Protein AF-A0A2U1IUS8-F1 (afdb_monomer)

Mean predicted aligned error: 9.77 Å

Organism: Smittium angustum (NCBI:txid133377)

Structure (mmCIF, N/CA/C/O backbone):
data_AF-A0A2U1IUS8-F1
#
_entry.id   AF-A0A2U1IUS8-F1
#
loop_
_atom_site.group_PDB
_atom_site.id
_atom_site.type_symbol
_atom_site.label_atom_id
_atom_site.label_alt_id
_atom_site.label_comp_id
_atom_site.label_asym_id
_atom_site.label_entity_id
_atom_site.label_seq_id
_atom_site.pdbx_PDB_ins_code
_atom_site.Cartn_x
_atom_site.Cartn_y
_atom_site.Cartn_z
_atom_site.occupancy
_atom_site.B_iso_or_equiv
_atom_site.auth_seq_id
_atom_site.auth_comp_id
_atom_site.auth_asym_id
_atom_site.auth_atom_id
_atom_site.pdbx_PDB_model_num
ATOM 1 N N . MET A 1 1 ? -1.871 13.168 19.376 1.00 82.94 1 MET A N 1
ATOM 2 C CA . MET A 1 1 ? -2.145 11.927 18.616 1.00 82.94 1 MET A CA 1
ATOM 3 C C . MET A 1 1 ? -1.939 12.097 17.115 1.00 82.94 1 MET A C 1
ATOM 5 O O . MET A 1 1 ? -1.186 11.315 16.556 1.00 82.94 1 MET A O 1
ATOM 9 N N . SER A 1 2 ? -2.481 13.135 16.467 1.00 86.00 2 SER A N 1
ATOM 10 C CA . SER A 1 2 ? -2.301 13.346 15.016 1.00 86.00 2 SER A CA 1
ATOM 11 C C . SER A 1 2 ? -0.837 13.464 14.570 1.00 86.00 2 SER A C 1
ATOM 13 O O . SER A 1 2 ? -0.466 12.872 13.569 1.00 86.00 2 SER A O 1
ATOM 15 N N . ILE A 1 3 ? 0.023 14.140 15.342 1.00 92.19 3 ILE A N 1
ATOM 16 C CA . ILE A 1 3 ? 1.466 14.230 15.036 1.00 92.19 3 ILE A CA 1
ATOM 17 C C . ILE A 1 3 ? 2.121 12.841 15.036 1.00 92.19 3 ILE A C 1
ATOM 19 O O . ILE A 1 3 ? 2.870 12.515 14.125 1.00 92.19 3 ILE A O 1
ATOM 23 N N . ILE A 1 4 ? 1.794 11.997 16.020 1.00 92.00 4 ILE A N 1
ATOM 24 C CA . ILE A 1 4 ? 2.300 10.617 16.096 1.00 92.00 4 ILE A CA 1
ATOM 25 C C . ILE A 1 4 ? 1.814 9.809 14.885 1.00 92.00 4 ILE A C 1
ATOM 27 O O . ILE A 1 4 ? 2.589 9.046 14.320 1.00 92.00 4 ILE A O 1
ATOM 31 N N . ALA A 1 5 ? 0.564 10.011 14.453 1.00 91.06 5 ALA A N 1
ATOM 32 C CA . ALA A 1 5 ? 0.014 9.338 13.276 1.00 91.06 5 ALA A CA 1
ATOM 33 C C . ALA A 1 5 ? 0.753 9.750 11.998 1.00 91.06 5 ALA A C 1
ATOM 35 O O . ALA A 1 5 ? 1.079 8.894 11.185 1.00 91.06 5 ALA A O 1
ATOM 36 N N . VAL A 1 6 ? 1.076 11.039 11.853 1.00 93.56 6 VAL A N 1
ATOM 37 C CA . VAL A 1 6 ? 1.863 11.558 10.725 1.00 93.56 6 VAL A CA 1
ATOM 38 C C . VAL A 1 6 ? 3.286 10.996 10.741 1.00 93.56 6 VAL A C 1
ATOM 40 O O . VAL A 1 6 ? 3.761 10.519 9.717 1.00 93.56 6 VAL A O 1
ATOM 43 N N . VAL A 1 7 ? 3.957 10.982 11.897 1.00 94.75 7 VAL A N 1
ATOM 44 C CA . VAL A 1 7 ? 5.305 10.397 12.020 1.00 94.75 7 VAL A CA 1
ATOM 45 C C . VAL A 1 7 ? 5.289 8.909 11.667 1.00 94.75 7 VAL A C 1
ATOM 47 O O . VAL A 1 7 ? 6.134 8.449 10.900 1.00 94.75 7 VAL A O 1
ATOM 50 N N . LEU A 1 8 ? 4.306 8.160 12.173 1.00 93.94 8 LEU A N 1
ATOM 51 C CA . LEU A 1 8 ? 4.134 6.751 11.832 1.00 93.94 8 LEU A CA 1
ATOM 52 C C . LEU A 1 8 ? 3.864 6.563 10.332 1.00 93.94 8 LEU A C 1
ATOM 54 O O . LEU A 1 8 ? 4.461 5.682 9.718 1.00 93.94 8 LEU A O 1
ATOM 58 N N . ALA A 1 9 ? 3.014 7.400 9.732 1.00 94.12 9 ALA A N 1
ATOM 59 C CA . ALA A 1 9 ? 2.725 7.373 8.302 1.00 94.12 9 ALA A CA 1
ATOM 60 C C . ALA A 1 9 ? 3.994 7.559 7.459 1.00 94.12 9 ALA A C 1
ATOM 62 O O . ALA A 1 9 ? 4.196 6.809 6.509 1.00 94.12 9 ALA A O 1
ATOM 63 N N . CYS A 1 10 ? 4.888 8.478 7.841 1.00 94.12 10 CYS A N 1
ATOM 64 C CA . CYS A 1 10 ? 6.172 8.672 7.162 1.00 94.12 10 CYS A CA 1
ATOM 65 C C . CYS A 1 10 ? 7.057 7.417 7.209 1.00 94.12 10 CYS A C 1
ATOM 67 O O . CYS A 1 10 ? 7.679 7.061 6.211 1.00 94.12 10 CYS A O 1
ATOM 69 N N . VAL A 1 11 ? 7.106 6.721 8.350 1.00 94.56 11 VAL A N 1
ATOM 70 C CA . VAL A 1 11 ? 7.870 5.467 8.478 1.00 94.56 11 VAL A CA 1
ATOM 71 C C . VAL A 1 11 ? 7.247 4.367 7.618 1.00 94.56 11 VAL A C 1
ATOM 73 O O . VAL A 1 11 ? 7.947 3.671 6.881 1.00 94.56 11 VAL A O 1
ATOM 76 N N . LEU A 1 12 ? 5.923 4.221 7.679 1.00 93.88 12 LEU A N 1
ATOM 77 C CA . LEU A 1 12 ? 5.199 3.197 6.932 1.00 93.88 12 LEU A CA 1
ATOM 78 C C . LEU A 1 12 ? 5.187 3.455 5.416 1.00 93.88 12 LEU A C 1
ATOM 80 O O . LEU A 1 12 ? 5.132 2.501 4.639 1.00 93.88 12 LEU A O 1
ATOM 84 N N . ALA A 1 13 ? 5.307 4.710 4.977 1.00 94.25 13 ALA A N 1
ATOM 85 C CA . ALA A 1 13 ? 5.401 5.073 3.566 1.00 94.25 13 ALA A CA 1
ATOM 86 C C . ALA A 1 13 ? 6.576 4.383 2.854 1.00 94.25 13 ALA A C 1
ATOM 88 O O . ALA A 1 13 ? 6.443 3.991 1.698 1.00 94.25 13 ALA A O 1
ATOM 89 N N . VAL A 1 14 ? 7.691 4.131 3.551 1.00 93.06 14 VAL A N 1
ATOM 90 C CA . VAL A 1 14 ? 8.843 3.399 2.993 1.00 93.06 14 VAL A CA 1
ATOM 91 C C . VAL A 1 14 ? 8.454 1.981 2.559 1.00 93.06 14 VAL A C 1
ATOM 93 O O . VAL A 1 14 ? 8.917 1.495 1.525 1.00 93.06 14 VAL A O 1
ATOM 96 N N . LEU A 1 15 ? 7.576 1.316 3.320 1.00 90.25 15 LEU A N 1
ATOM 97 C CA . LEU A 1 15 ? 7.070 -0.014 2.972 1.00 90.25 15 LEU A CA 1
ATOM 98 C C . LEU A 1 15 ? 6.211 0.040 1.705 1.00 90.25 15 LEU A C 1
ATOM 100 O O . LEU A 1 15 ? 6.356 -0.828 0.846 1.00 90.25 15 LEU A O 1
ATOM 104 N N . SER A 1 16 ? 5.371 1.073 1.574 1.00 90.75 16 SER A N 1
ATOM 105 C CA . SER A 1 16 ? 4.546 1.311 0.381 1.00 90.75 16 SER A CA 1
ATOM 106 C C . SER A 1 16 ? 5.413 1.496 -0.858 1.00 90.75 16 SER A C 1
ATOM 108 O O . SER A 1 16 ? 5.283 0.739 -1.814 1.00 90.75 16 SER A O 1
ATOM 110 N N . VAL A 1 17 ? 6.356 2.437 -0.805 1.00 92.81 17 VAL A N 1
ATOM 111 C CA . VAL A 1 17 ? 7.235 2.803 -1.921 1.00 92.81 17 VAL A CA 1
ATOM 112 C C . VAL A 1 17 ? 8.034 1.584 -2.391 1.00 92.81 17 VAL A C 1
ATOM 114 O O . VAL A 1 17 ? 8.147 1.324 -3.589 1.00 92.81 17 VAL A O 1
ATOM 117 N N . ARG A 1 18 ? 8.520 0.762 -1.453 1.00 90.50 18 ARG A N 1
ATOM 118 C CA . ARG A 1 18 ? 9.221 -0.488 -1.768 1.00 90.50 18 ARG A CA 1
ATOM 119 C C . ARG A 1 18 ? 8.307 -1.541 -2.393 1.00 90.50 18 ARG A C 1
ATOM 121 O O . ARG A 1 18 ? 8.730 -2.218 -3.330 1.00 90.50 18 ARG A O 1
ATOM 128 N N . ALA A 1 19 ? 7.102 -1.725 -1.860 1.00 88.44 19 ALA A N 1
ATOM 129 C CA . ALA A 1 19 ? 6.142 -2.687 -2.391 1.00 88.44 19 ALA A CA 1
ATOM 130 C C . ALA A 1 19 ? 5.665 -2.279 -3.791 1.00 88.44 19 ALA A C 1
ATOM 132 O O . ALA A 1 19 ? 5.664 -3.117 -4.692 1.00 88.44 19 ALA A O 1
ATOM 133 N N . LEU A 1 20 ? 5.378 -0.992 -3.995 1.00 90.00 20 LEU A N 1
ATOM 134 C CA . LEU A 1 20 ? 5.039 -0.415 -5.290 1.00 90.00 20 LEU A CA 1
ATOM 135 C C . LEU A 1 20 ? 6.181 -0.617 -6.285 1.00 90.00 20 LEU A C 1
ATOM 137 O O . LEU A 1 20 ? 5.965 -1.190 -7.344 1.00 90.00 20 LEU A O 1
ATOM 141 N N . GLY A 1 21 ? 7.417 -0.274 -5.913 1.00 86.25 21 GLY A N 1
ATOM 142 C CA . GLY A 1 21 ? 8.579 -0.474 -6.782 1.00 86.25 21 GLY A CA 1
ATOM 143 C C . GLY A 1 21 ? 8.862 -1.942 -7.132 1.00 86.25 21 GLY A C 1
ATOM 144 O O . GLY A 1 21 ? 9.450 -2.218 -8.172 1.00 86.25 21 GLY A O 1
ATOM 145 N N . LYS A 1 22 ? 8.452 -2.896 -6.283 1.00 82.62 22 LYS A N 1
ATOM 146 C CA . LYS A 1 22 ? 8.639 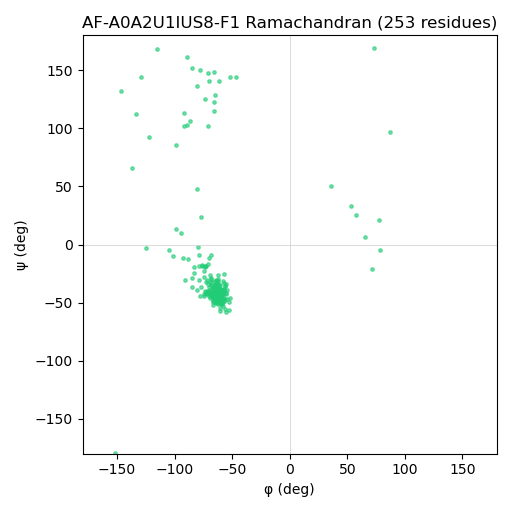-4.337 -6.528 1.00 82.62 22 LYS A CA 1
ATOM 147 C C . LYS A 1 22 ? 7.485 -5.019 -7.255 1.00 82.62 22 LYS A C 1
ATOM 149 O O . LYS A 1 22 ? 7.717 -6.042 -7.889 1.00 82.62 22 LYS A O 1
ATOM 154 N N . THR A 1 23 ? 6.257 -4.549 -7.067 1.00 82.06 23 THR A N 1
ATOM 155 C CA . THR A 1 23 ? 5.043 -5.277 -7.479 1.00 82.06 23 THR A CA 1
ATOM 156 C C . THR A 1 23 ? 4.132 -4.470 -8.390 1.00 82.06 23 THR A C 1
ATOM 158 O O . THR A 1 23 ? 3.107 -4.992 -8.821 1.00 82.06 23 THR A O 1
ATOM 161 N N . ASP A 1 24 ? 4.482 -3.209 -8.652 1.00 83.88 24 ASP A N 1
ATOM 162 C CA . ASP A 1 24 ? 3.631 -2.248 -9.352 1.00 83.88 24 ASP A CA 1
ATOM 163 C C . ASP A 1 24 ? 2.236 -2.133 -8.707 1.00 83.88 24 ASP A C 1
ATOM 165 O O . ASP A 1 24 ? 1.192 -2.003 -9.348 1.00 83.88 24 ASP A O 1
ATOM 169 N N . LEU A 1 25 ? 2.199 -2.290 -7.382 1.00 83.88 25 LEU A N 1
ATOM 170 C CA . LEU A 1 25 ? 1.004 -2.110 -6.581 1.00 83.88 25 LEU A CA 1
ATOM 171 C C . LEU A 1 25 ? 1.358 -1.561 -5.211 1.00 83.88 25 LEU A C 1
ATOM 173 O O . LEU A 1 25 ? 2.225 -2.085 -4.511 1.00 83.88 25 LEU A O 1
ATOM 177 N N . ASN A 1 26 ? 0.630 -0.527 -4.811 1.00 88.94 26 ASN A N 1
ATOM 178 C CA . ASN A 1 26 ? 0.780 0.088 -3.508 1.00 88.94 26 ASN A CA 1
ATOM 179 C C . ASN A 1 26 ? -0.180 -0.564 -2.484 1.00 88.94 26 ASN A C 1
ATOM 181 O O . ASN A 1 26 ? -1.396 -0.411 -2.615 1.00 88.94 26 ASN A O 1
ATOM 185 N N . PRO A 1 27 ? 0.307 -1.294 -1.457 1.00 87.25 27 PRO A N 1
ATOM 186 C CA . PRO A 1 27 ? -0.532 -1.996 -0.480 1.00 87.25 27 PRO A CA 1
ATOM 187 C C . PRO A 1 27 ? -1.071 -1.063 0.618 1.00 87.25 27 PRO A C 1
ATOM 189 O O . PRO A 1 27 ? -0.997 -1.371 1.813 1.00 87.25 27 PRO A O 1
ATOM 192 N N . VAL A 1 28 ? -1.624 0.084 0.226 1.00 90.25 28 VAL A N 1
ATOM 193 C CA . VAL A 1 28 ? -2.053 1.173 1.122 1.00 90.25 28 VAL A CA 1
ATOM 194 C C . VAL A 1 28 ? -3.026 0.687 2.200 1.00 90.25 28 VAL A C 1
ATOM 196 O O . VAL A 1 28 ? -2.880 1.015 3.378 1.00 90.25 28 VAL A O 1
ATOM 199 N N . SER A 1 29 ? -3.942 -0.211 1.826 1.00 87.56 29 SER A N 1
ATOM 200 C CA . SER A 1 29 ? -4.932 -0.784 2.739 1.00 87.56 29 SER A CA 1
ATOM 201 C C . SER A 1 29 ? -4.306 -1.681 3.810 1.00 87.56 29 SER A C 1
ATOM 203 O O . SER A 1 29 ? -4.821 -1.758 4.924 1.00 87.56 29 SER A O 1
ATOM 205 N N . GLY A 1 30 ? -3.208 -2.378 3.503 1.00 88.75 30 GLY A N 1
ATOM 206 C CA . GLY A 1 30 ? -2.467 -3.170 4.488 1.00 88.75 30 GLY A CA 1
ATOM 207 C C . GLY A 1 30 ? -1.689 -2.273 5.449 1.00 88.75 30 GLY A C 1
ATOM 208 O O . GLY A 1 30 ? -1.721 -2.478 6.661 1.00 88.75 30 GLY A O 1
ATOM 209 N N . ILE A 1 31 ? -1.063 -1.224 4.914 1.00 91.94 31 ILE A N 1
ATOM 210 C CA . ILE A 1 31 ? -0.313 -0.233 5.693 1.00 91.94 31 ILE A CA 1
ATOM 211 C C . ILE A 1 31 ? -1.218 0.511 6.684 1.00 91.94 31 ILE A C 1
ATOM 213 O O . ILE A 1 31 ? -0.862 0.649 7.857 1.00 91.94 31 ILE A O 1
ATOM 217 N N . GLY A 1 32 ? -2.416 0.913 6.253 1.00 93.81 32 GLY A N 1
ATOM 218 C CA . GLY A 1 32 ? -3.423 1.509 7.132 1.00 93.81 32 GLY A CA 1
ATOM 219 C C . GLY A 1 32 ? -3.766 0.610 8.325 1.00 93.81 32 GLY A C 1
ATOM 220 O O . GLY A 1 32 ? -3.815 1.084 9.459 1.00 93.81 32 GLY A O 1
ATOM 221 N N . LYS A 1 33 ? -3.895 -0.707 8.112 1.00 92.38 33 LYS A N 1
ATOM 222 C CA . LYS A 1 33 ? -4.206 -1.673 9.184 1.00 92.38 33 LYS A CA 1
ATOM 223 C C . LYS A 1 33 ? -3.061 -1.859 10.180 1.00 92.38 33 LYS A C 1
ATOM 225 O O . LYS A 1 33 ? -3.322 -2.054 11.364 1.00 92.38 33 LYS A O 1
ATOM 230 N N . ILE A 1 34 ? -1.802 -1.744 9.747 1.00 92.69 34 ILE A N 1
ATOM 231 C CA . ILE A 1 34 ? -0.652 -1.722 10.670 1.00 92.69 34 ILE A CA 1
ATOM 232 C C . ILE A 1 34 ? -0.762 -0.512 11.606 1.00 92.69 34 ILE A C 1
ATOM 234 O O . ILE A 1 34 ? -0.604 -0.653 12.820 1.00 92.69 34 ILE A O 1
ATOM 238 N N . SER A 1 35 ? -1.107 0.661 11.062 1.00 95.19 35 SER A N 1
ATOM 239 C CA . SER A 1 35 ? -1.382 1.854 11.872 1.00 95.19 35 SER A CA 1
ATOM 240 C C . SER A 1 35 ? -2.551 1.619 12.836 1.00 95.19 35 SER A C 1
ATOM 242 O O . SER A 1 35 ? -2.418 1.913 14.022 1.00 95.19 35 SER A O 1
ATOM 244 N N . GLN A 1 36 ? -3.645 0.989 12.391 1.00 95.06 36 GLN A N 1
ATOM 245 C CA . GLN A 1 36 ? -4.768 0.627 13.266 1.00 95.06 36 GLN A CA 1
ATOM 246 C C . GLN A 1 36 ? -4.345 -0.277 14.437 1.00 95.06 36 GLN A C 1
ATOM 248 O O . GLN A 1 36 ? -4.784 -0.042 15.559 1.00 95.06 36 GLN A O 1
ATOM 253 N N . ILE A 1 37 ? -3.471 -1.267 14.232 1.00 93.38 37 ILE A N 1
ATOM 254 C CA . ILE A 1 37 ? -2.968 -2.126 15.324 1.00 93.38 37 ILE A CA 1
ATOM 255 C C . ILE A 1 37 ? -2.192 -1.296 16.355 1.00 93.38 37 ILE A C 1
ATOM 257 O O . ILE A 1 37 ? -2.445 -1.397 17.554 1.00 93.38 37 ILE A O 1
ATOM 261 N N . ILE A 1 38 ? -1.284 -0.431 15.897 1.00 94.00 38 ILE A N 1
ATOM 262 C CA . ILE A 1 38 ? -0.472 0.420 16.780 1.00 94.00 38 ILE A CA 1
ATOM 263 C C . ILE A 1 38 ? -1.364 1.408 17.545 1.00 94.00 38 ILE A C 1
ATOM 265 O O . ILE A 1 38 ? -1.239 1.569 18.760 1.00 94.00 38 ILE A O 1
ATOM 269 N N . PHE A 1 39 ? -2.308 2.050 16.858 1.00 94.12 39 PHE A N 1
ATOM 270 C CA . PHE A 1 39 ? -3.203 3.031 17.464 1.00 94.12 39 PHE A CA 1
ATOM 271 C C . PHE A 1 39 ? -4.273 2.419 18.364 1.00 94.12 39 PHE A C 1
ATOM 273 O O . 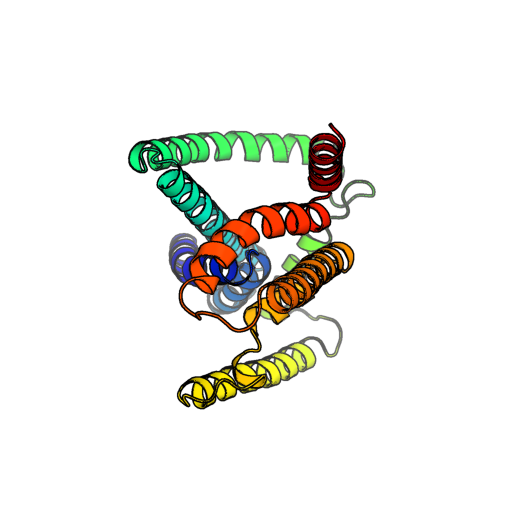PHE A 1 39 ? -4.795 3.122 19.223 1.00 94.12 39 PHE A O 1
ATOM 280 N N . ALA A 1 40 ? -4.575 1.128 18.237 1.00 92.88 40 ALA A N 1
ATOM 281 C CA . ALA A 1 40 ? -5.407 0.429 19.211 1.00 92.88 40 ALA A CA 1
ATOM 282 C C . ALA A 1 40 ? -4.741 0.360 20.589 1.00 92.88 40 ALA A C 1
ATOM 284 O O . ALA A 1 40 ? -5.413 0.493 21.607 1.00 92.88 40 ALA A O 1
ATOM 285 N N . TYR A 1 41 ? -3.413 0.215 20.618 1.00 91.25 41 TYR A N 1
ATOM 286 C CA . TYR A 1 41 ? -2.640 0.264 21.855 1.00 91.25 41 TYR A CA 1
ATOM 287 C C . TYR A 1 41 ? -2.509 1.696 22.396 1.00 91.25 41 TYR A C 1
ATOM 289 O O . TYR A 1 41 ? -2.664 1.925 23.592 1.00 91.25 41 TYR A O 1
ATOM 297 N N . LEU A 1 42 ? -2.260 2.677 21.520 1.00 92.06 42 LEU A N 1
ATOM 298 C CA . LEU A 1 42 ? -2.082 4.081 21.921 1.00 92.06 42 LEU A CA 1
ATOM 299 C C . LEU A 1 42 ? -3.394 4.787 22.304 1.00 92.06 42 LEU A C 1
ATOM 301 O O . LEU A 1 42 ? -3.379 5.751 23.069 1.00 92.06 42 LEU A O 1
ATOM 305 N N . MET A 1 43 ? -4.520 4.355 21.736 1.00 91.25 43 MET A N 1
ATOM 306 C CA . MET A 1 43 ? -5.846 4.948 21.921 1.00 91.25 43 MET A CA 1
ATOM 307 C C . MET A 1 43 ? -6.904 3.846 22.105 1.00 91.25 43 MET A C 1
ATOM 309 O O . MET A 1 43 ? -7.791 3.688 21.258 1.00 91.25 43 MET A O 1
ATOM 313 N N . PRO A 1 44 ? -6.833 3.077 23.205 1.00 88.94 44 PRO A N 1
ATOM 314 C CA . PRO A 1 44 ? -7.707 1.933 23.408 1.00 88.94 44 PRO A CA 1
ATOM 315 C C . PRO A 1 44 ? -9.176 2.357 23.454 1.00 88.94 44 PRO A C 1
ATOM 317 O O . PRO A 1 44 ? -9.532 3.381 24.039 1.00 88.94 44 PRO A O 1
ATOM 320 N N . LYS A 1 45 ? -10.036 1.538 22.842 1.00 89.56 45 LYS A N 1
ATOM 321 C CA . LYS A 1 45 ? -11.492 1.731 22.716 1.00 89.56 45 LYS A CA 1
ATOM 322 C C . LYS A 1 45 ? -11.912 2.941 21.867 1.00 89.56 45 LYS A C 1
ATOM 324 O O . LYS A 1 45 ? -13.106 3.219 21.768 1.00 89.56 45 LYS A O 1
ATOM 329 N N . ASN A 1 46 ? -10.981 3.641 21.215 1.00 93.12 46 ASN A N 1
ATOM 330 C CA . ASN A 1 46 ? -11.296 4.784 20.360 1.00 93.12 46 ASN A CA 1
ATOM 331 C C . ASN A 1 46 ? -11.323 4.389 18.875 1.00 93.12 46 ASN A C 1
ATOM 333 O O . ASN A 1 46 ? -10.343 4.554 18.150 1.00 93.12 46 ASN A O 1
ATOM 337 N N . ILE A 1 47 ? -12.476 3.900 18.412 1.00 93.50 47 ILE A N 1
ATOM 338 C CA . ILE A 1 47 ? -12.673 3.428 17.029 1.00 93.50 47 ILE A CA 1
ATOM 339 C C . ILE A 1 47 ? -12.445 4.549 16.009 1.00 93.50 47 ILE A C 1
ATOM 341 O O . ILE A 1 47 ? -11.780 4.336 15.001 1.00 93.50 47 ILE A O 1
ATOM 345 N N . ILE A 1 48 ? -12.966 5.752 16.270 1.00 94.00 48 ILE A N 1
ATOM 346 C CA . ILE A 1 48 ? -12.836 6.885 15.341 1.00 94.00 48 ILE A CA 1
ATOM 347 C C . ILE A 1 48 ? -11.372 7.318 15.247 1.00 94.00 48 ILE A C 1
ATOM 349 O O . ILE A 1 48 ? -10.848 7.476 14.149 1.00 94.00 48 ILE A O 1
ATOM 353 N N . GLY A 1 49 ? -10.688 7.459 16.385 1.00 93.69 49 GLY A N 1
ATOM 354 C CA . GLY A 1 49 ? -9.262 7.784 16.419 1.00 93.69 49 GLY A CA 1
ATOM 355 C C . GLY A 1 49 ? -8.410 6.735 15.702 1.00 93.69 49 GLY A C 1
ATOM 356 O O . GLY A 1 49 ? -7.495 7.090 14.965 1.00 93.69 49 GLY A O 1
ATOM 357 N N . ASN A 1 50 ? -8.761 5.457 15.855 1.00 95.00 50 ASN A N 1
ATOM 358 C CA . ASN A 1 50 ? -8.125 4.342 15.162 1.00 95.00 50 ASN A CA 1
ATOM 359 C C . ASN A 1 50 ? -8.312 4.418 13.634 1.00 95.00 50 ASN A C 1
ATOM 361 O O . ASN A 1 50 ? -7.335 4.317 12.893 1.00 95.00 50 ASN A O 1
ATOM 365 N N . LEU A 1 51 ? -9.541 4.670 13.167 1.00 95.31 51 LEU A N 1
ATOM 366 C CA . LEU A 1 51 ? -9.856 4.855 11.746 1.00 95.31 51 LEU A CA 1
ATOM 367 C C . LEU A 1 51 ? -9.112 6.051 11.145 1.00 95.31 51 LEU A C 1
ATOM 369 O O . LEU A 1 51 ? -8.506 5.921 10.086 1.00 95.31 51 LEU A O 1
ATOM 373 N N . VAL A 1 52 ? -9.107 7.195 11.835 1.00 95.19 52 VAL A N 1
ATOM 374 C CA . VAL A 1 52 ? -8.398 8.401 11.381 1.00 95.19 52 VAL A CA 1
ATOM 375 C C . VAL A 1 52 ? -6.891 8.153 11.298 1.00 95.19 52 VAL A C 1
ATOM 377 O O . VAL A 1 52 ? -6.262 8.536 10.316 1.00 95.19 52 VAL A O 1
ATOM 380 N N . ALA A 1 53 ? -6.297 7.481 12.286 1.00 94.62 53 ALA A N 1
ATOM 381 C CA . ALA A 1 53 ? -4.874 7.152 12.259 1.00 94.62 53 ALA A CA 1
ATOM 382 C C . ALA A 1 53 ? -4.512 6.176 11.128 1.00 94.62 53 ALA A C 1
ATOM 384 O O . ALA A 1 53 ? -3.466 6.325 10.490 1.00 94.62 53 ALA A O 1
ATOM 385 N N . GLY A 1 54 ? -5.382 5.200 10.854 1.00 95.06 54 GLY A N 1
ATOM 386 C CA . GLY A 1 54 ? -5.258 4.328 9.691 1.00 95.06 54 GLY A CA 1
ATOM 387 C C . GLY A 1 54 ? -5.322 5.112 8.377 1.00 95.06 54 GLY A C 1
ATOM 388 O O . GLY A 1 54 ? -4.451 4.938 7.530 1.00 95.06 54 GLY A O 1
ATOM 389 N N . ALA A 1 55 ? -6.292 6.023 8.240 1.00 94.44 55 ALA A N 1
ATOM 390 C CA . ALA A 1 55 ? -6.485 6.831 7.035 1.00 94.44 55 ALA A CA 1
ATOM 391 C C . ALA A 1 55 ? -5.302 7.777 6.768 1.00 94.44 55 ALA A C 1
ATOM 393 O O . ALA A 1 55 ? -4.891 7.942 5.625 1.00 94.44 55 ALA A O 1
ATOM 394 N N . ILE A 1 56 ? -4.701 8.359 7.815 1.00 94.94 56 ILE A N 1
ATOM 395 C CA . ILE A 1 56 ? -3.482 9.177 7.682 1.00 94.94 56 ILE A CA 1
ATOM 396 C C . ILE A 1 56 ? -2.317 8.329 7.151 1.00 94.94 56 ILE A C 1
ATOM 398 O O . ILE A 1 56 ? -1.593 8.769 6.259 1.00 94.94 56 ILE A O 1
ATOM 402 N N . ALA A 1 57 ? -2.138 7.113 7.677 1.00 95.81 57 ALA A N 1
ATOM 403 C CA . ALA A 1 57 ? -1.088 6.206 7.219 1.00 95.81 57 ALA A CA 1
ATOM 404 C C . ALA A 1 57 ? -1.307 5.738 5.774 1.00 95.81 57 ALA A C 1
ATOM 406 O O . ALA A 1 57 ? -0.359 5.715 4.993 1.00 95.81 57 ALA A O 1
ATOM 407 N N . GLU A 1 58 ? -2.545 5.410 5.410 1.00 94.12 58 GLU A N 1
ATOM 408 C CA . GLU A 1 58 ? -2.924 5.045 4.045 1.00 94.12 58 GLU A CA 1
ATOM 409 C C . GLU A 1 58 ? -2.690 6.196 3.063 1.00 94.12 58 GLU A C 1
ATOM 411 O O . GLU A 1 58 ? -2.020 5.997 2.054 1.00 94.12 58 GLU A O 1
ATOM 416 N N . ALA A 1 59 ? -3.174 7.401 3.375 1.00 92.88 59 ALA A N 1
ATOM 417 C CA . ALA A 1 59 ? -2.992 8.576 2.527 1.00 92.88 59 ALA A CA 1
ATOM 418 C C . ALA A 1 59 ? -1.505 8.914 2.342 1.00 92.88 59 ALA A C 1
ATOM 420 O O . ALA A 1 59 ? -1.061 9.168 1.224 1.00 92.88 59 ALA A O 1
ATOM 421 N N . GLY A 1 60 ? -0.710 8.850 3.417 1.00 93.69 60 GLY A N 1
ATOM 422 C CA . GLY A 1 60 ? 0.738 9.057 3.343 1.00 93.69 60 GLY A CA 1
ATOM 423 C C . GLY A 1 60 ? 1.441 8.001 2.486 1.00 93.69 60 GLY A C 1
ATOM 424 O O . GLY A 1 60 ? 2.317 8.331 1.684 1.00 93.69 60 GLY A O 1
ATOM 425 N N . ALA A 1 61 ? 1.032 6.737 2.613 1.00 94.50 61 ALA A N 1
ATOM 426 C CA . ALA A 1 61 ? 1.544 5.631 1.816 1.00 94.50 61 ALA A CA 1
ATOM 427 C C . ALA A 1 61 ? 1.159 5.739 0.334 1.00 94.50 61 ALA A C 1
ATOM 429 O O . ALA A 1 61 ? 2.013 5.489 -0.517 1.00 94.50 61 ALA A O 1
ATOM 430 N N . MET A 1 62 ? -0.085 6.111 0.021 1.00 93.25 62 MET A N 1
ATOM 431 C CA . MET A 1 62 ? -0.562 6.343 -1.346 1.00 93.25 62 MET A CA 1
ATOM 432 C C . MET A 1 62 ? 0.245 7.461 -1.999 1.00 93.25 62 MET A C 1
ATOM 434 O O . MET A 1 62 ? 0.956 7.216 -2.970 1.00 93.25 62 MET A O 1
ATOM 438 N N . GLN A 1 63 ? 0.254 8.636 -1.363 1.00 93.00 63 GLN A N 1
ATOM 439 C CA . GLN A 1 63 ? 0.921 9.817 -1.894 1.00 93.00 63 GLN A CA 1
ATOM 440 C C . GLN A 1 63 ? 2.418 9.578 -2.100 1.00 93.00 63 GLN A C 1
ATOM 442 O O . GLN A 1 63 ? 2.969 9.970 -3.118 1.00 93.00 63 GLN A O 1
ATOM 447 N N . SER A 1 64 ? 3.097 8.908 -1.166 1.00 93.56 64 SER A N 1
ATOM 448 C CA . SER A 1 64 ? 4.533 8.631 -1.313 1.00 93.56 64 SER A CA 1
ATOM 449 C C . SER A 1 64 ? 4.835 7.700 -2.490 1.00 93.56 64 SER A C 1
ATOM 451 O O . SER A 1 64 ? 5.870 7.854 -3.139 1.00 93.56 64 SER A O 1
ATOM 453 N N . GLY A 1 65 ? 3.943 6.745 -2.768 1.00 93.00 65 GLY A N 1
ATOM 454 C CA . GLY A 1 65 ? 4.053 5.861 -3.925 1.00 93.00 65 GLY A CA 1
ATOM 455 C C . GLY A 1 65 ? 3.884 6.620 -5.240 1.00 93.00 65 GLY A C 1
ATOM 456 O O . GLY A 1 65 ? 4.754 6.527 -6.106 1.00 93.00 65 GLY A O 1
ATOM 457 N N . ASP A 1 66 ? 2.828 7.426 -5.339 1.00 91.62 66 ASP A N 1
ATOM 458 C CA . ASP A 1 66 ? 2.526 8.227 -6.530 1.00 91.62 66 ASP A CA 1
ATOM 459 C C . ASP A 1 66 ? 3.642 9.245 -6.798 1.00 91.62 66 ASP A C 1
ATOM 461 O O . ASP A 1 66 ? 4.174 9.320 -7.902 1.00 91.62 66 ASP A O 1
ATOM 465 N N . LEU A 1 67 ? 4.112 9.943 -5.755 1.00 92.31 67 LEU A N 1
ATOM 466 C CA . LEU A 1 67 ? 5.241 10.871 -5.850 1.00 92.31 67 LEU A CA 1
ATOM 467 C C . LEU A 1 67 ? 6.518 10.179 -6.343 1.00 92.31 67 LEU A C 1
ATOM 469 O O . LEU A 1 67 ? 7.246 10.751 -7.152 1.00 92.31 67 LEU A O 1
ATOM 473 N N . MET A 1 68 ? 6.811 8.957 -5.879 1.00 93.25 68 MET A N 1
ATOM 474 C CA . MET A 1 68 ? 7.959 8.198 -6.383 1.00 93.25 68 MET A CA 1
ATOM 475 C C . MET A 1 68 ? 7.816 7.926 -7.886 1.00 93.25 68 MET A C 1
ATOM 477 O O . MET A 1 68 ? 8.791 8.098 -8.620 1.00 93.25 68 MET A O 1
ATOM 481 N N . GLN A 1 69 ? 6.637 7.493 -8.342 1.00 91.38 69 GLN A N 1
ATOM 482 C CA . GLN A 1 69 ? 6.394 7.192 -9.754 1.00 91.38 69 GLN A CA 1
ATOM 483 C C . GLN A 1 69 ? 6.459 8.451 -10.625 1.00 91.38 69 GLN A C 1
ATOM 485 O O . GLN A 1 69 ? 7.143 8.441 -11.652 1.00 91.38 69 GLN A O 1
ATOM 490 N N . ASP A 1 70 ? 5.839 9.544 -10.184 1.00 92.50 70 ASP A N 1
ATOM 491 C CA . ASP A 1 70 ? 5.868 10.841 -10.860 1.00 92.50 70 ASP A CA 1
ATOM 492 C C . ASP A 1 70 ? 7.297 11.360 -11.008 1.00 92.50 70 ASP A C 1
ATOM 494 O O . ASP A 1 70 ? 7.730 11.695 -12.110 1.00 92.50 70 ASP A O 1
ATOM 498 N N . LEU A 1 71 ? 8.057 11.388 -9.907 1.00 91.88 71 LEU A N 1
ATOM 499 C CA . LEU A 1 71 ? 9.437 11.872 -9.904 1.00 91.88 71 LEU A CA 1
ATOM 500 C C . LEU A 1 71 ? 10.334 10.977 -10.755 1.00 91.88 71 LEU A C 1
ATOM 502 O O . LEU A 1 71 ? 11.191 11.481 -11.481 1.00 91.88 71 LEU A O 1
ATOM 506 N N . LYS A 1 72 ? 10.134 9.654 -10.712 1.00 91.06 72 LYS A N 1
ATOM 507 C CA . LYS A 1 72 ? 10.893 8.725 -11.550 1.00 91.06 72 LYS A CA 1
ATOM 508 C C . LYS A 1 72 ? 10.600 8.952 -13.029 1.00 91.06 72 LYS A C 1
ATOM 510 O O . LYS A 1 72 ? 11.532 9.007 -13.828 1.00 91.06 72 LYS A O 1
ATOM 515 N N . THR A 1 73 ? 9.331 9.109 -13.384 1.00 90.44 73 THR A N 1
ATOM 516 C CA . THR A 1 73 ? 8.897 9.393 -14.756 1.00 90.44 73 THR A CA 1
ATOM 517 C C . THR A 1 73 ? 9.444 10.737 -15.217 1.00 90.44 73 THR A C 1
ATOM 519 O O . THR A 1 73 ? 10.036 10.825 -16.286 1.00 90.44 73 THR A O 1
ATOM 522 N N . GLY A 1 74 ? 9.350 11.757 -14.363 1.00 92.94 74 GLY A N 1
ATOM 523 C CA . GLY A 1 74 ? 9.937 13.075 -14.563 1.00 92.94 74 GLY A CA 1
ATOM 524 C C . GLY A 1 74 ? 11.421 13.030 -14.875 1.00 92.94 74 GLY A C 1
ATOM 525 O O . GLY A 1 74 ? 11.859 13.602 -15.866 1.00 92.94 74 GLY A O 1
ATOM 526 N N . GLN A 1 75 ? 12.183 12.299 -14.065 1.00 91.81 75 GLN A N 1
ATOM 527 C CA . GLN A 1 75 ? 13.610 12.093 -14.296 1.00 91.81 75 GLN A CA 1
ATOM 528 C C . GLN A 1 75 ? 13.897 11.407 -15.636 1.00 91.81 75 GLN A C 1
ATOM 530 O O . GLN A 1 75 ? 14.866 11.773 -16.292 1.00 91.81 75 GLN A O 1
ATOM 535 N N . LEU A 1 76 ? 13.080 10.432 -16.049 1.00 90.56 76 LEU A N 1
ATOM 536 C CA . LEU A 1 76 ? 13.257 9.718 -17.321 1.00 90.56 76 LEU A CA 1
ATOM 537 C C . LEU A 1 76 ? 13.002 10.602 -18.549 1.00 90.56 76 LEU A C 1
ATOM 539 O O . LEU A 1 76 ? 13.607 10.361 -19.587 1.00 90.56 76 LEU A O 1
ATOM 543 N N . ILE A 1 77 ? 12.138 11.613 -18.432 1.00 93.06 77 ILE A N 1
ATOM 544 C CA . ILE A 1 77 ? 11.858 12.591 -19.499 1.00 93.06 77 ILE A CA 1
ATOM 545 C C . ILE A 1 77 ? 12.633 13.905 -19.322 1.00 93.06 77 ILE A C 1
ATOM 547 O O . ILE A 1 77 ? 12.288 14.909 -19.940 1.00 93.06 77 ILE A O 1
ATOM 551 N N . GLU A 1 78 ? 13.637 13.917 -18.440 1.00 93.62 78 GLU A N 1
ATOM 552 C CA . GLU A 1 78 ? 14.472 15.086 -18.128 1.00 93.62 78 GLU A CA 1
ATOM 553 C C . GLU A 1 78 ? 13.685 16.316 -17.620 1.00 93.62 78 GLU A C 1
ATOM 555 O O . GLU A 1 78 ? 14.139 17.459 -17.701 1.00 93.62 78 GLU A O 1
ATOM 560 N N . ALA A 1 79 ? 12.503 16.099 -17.036 1.00 94.06 79 ALA A N 1
ATOM 561 C CA . ALA A 1 79 ? 11.721 17.156 -16.410 1.00 94.06 79 ALA A CA 1
ATOM 562 C C . ALA A 1 79 ? 12.378 17.644 -15.108 1.00 94.06 79 ALA A C 1
ATOM 564 O O . ALA A 1 79 ? 12.976 16.878 -14.352 1.00 94.06 79 ALA A O 1
ATOM 565 N N . SER A 1 80 ? 12.213 18.935 -14.803 1.00 94.19 80 SER A N 1
ATOM 566 C CA . SER A 1 80 ? 12.752 19.550 -13.583 1.00 94.19 80 SER A CA 1
ATOM 567 C C . SER A 1 80 ? 12.085 18.981 -12.317 1.00 94.19 80 SER A C 1
ATOM 569 O O . SER A 1 80 ? 10.907 19.270 -12.077 1.00 94.19 80 SER A O 1
ATOM 571 N N . PRO A 1 81 ? 12.822 18.274 -11.432 1.00 91.06 81 PRO A N 1
ATOM 572 C CA . PRO A 1 81 ? 12.249 17.708 -10.206 1.00 91.06 81 PRO A CA 1
ATOM 573 C C . PRO A 1 81 ? 11.748 18.786 -9.240 1.00 91.06 81 PRO A C 1
ATOM 575 O O . PRO A 1 81 ? 10.781 18.590 -8.509 1.00 91.06 81 PRO A O 1
ATOM 578 N N . ARG A 1 82 ? 12.387 19.964 -9.258 1.00 93.31 82 ARG A N 1
ATOM 579 C CA . ARG A 1 82 ? 11.965 21.112 -8.444 1.00 93.31 82 ARG A CA 1
ATOM 580 C C . ARG A 1 82 ? 10.599 21.621 -8.889 1.00 93.31 82 ARG A C 1
ATOM 582 O O . ARG A 1 82 ? 9.753 21.883 -8.044 1.00 93.31 82 ARG A O 1
ATOM 589 N N . ALA A 1 83 ? 10.381 21.741 -10.199 1.00 93.81 83 ALA A N 1
ATOM 590 C CA . ALA A 1 83 ? 9.096 22.186 -10.732 1.00 93.81 83 ALA A CA 1
ATOM 591 C C . ALA A 1 83 ? 7.977 21.193 -10.384 1.00 93.81 83 ALA A C 1
ATOM 593 O O . ALA A 1 83 ? 6.913 21.616 -9.940 1.00 93.81 83 ALA A O 1
ATOM 594 N N . GLN A 1 84 ? 8.244 19.887 -10.505 1.00 94.50 84 GLN A N 1
ATOM 595 C CA . GLN A 1 84 ? 7.296 18.837 -10.119 1.00 94.50 84 GLN A CA 1
ATOM 596 C C . GLN A 1 84 ? 6.932 18.904 -8.636 1.00 94.50 84 GLN A C 1
ATOM 598 O O . GLN A 1 84 ? 5.750 18.928 -8.302 1.00 94.50 84 GLN A O 1
ATOM 603 N N . PHE A 1 85 ? 7.933 19.039 -7.760 1.00 91.38 85 PHE A N 1
ATOM 604 C CA . PHE A 1 85 ? 7.711 19.169 -6.322 1.00 91.38 85 PHE A CA 1
ATOM 605 C C . PHE A 1 85 ? 6.803 20.358 -5.980 1.00 91.38 85 PHE A C 1
ATOM 607 O O . PHE A 1 85 ? 5.825 20.201 -5.249 1.00 91.38 85 PHE A O 1
ATOM 614 N N . TYR A 1 86 ? 7.081 21.547 -6.530 1.00 94.12 86 TYR A N 1
ATOM 615 C CA . TYR A 1 86 ? 6.243 22.722 -6.276 1.00 94.12 86 TYR A CA 1
ATOM 616 C C . TYR A 1 86 ? 4.836 22.568 -6.861 1.00 94.12 86 TYR A C 1
ATOM 618 O O . TYR A 1 86 ? 3.870 22.945 -6.201 1.00 94.12 86 TYR A O 1
ATOM 626 N N . ALA A 1 87 ? 4.696 21.983 -8.054 1.00 92.88 87 ALA A N 1
ATOM 627 C CA . ALA A 1 87 ? 3.392 21.723 -8.657 1.00 92.88 87 ALA A CA 1
ATOM 628 C C . ALA A 1 87 ? 2.545 20.771 -7.795 1.00 92.88 87 ALA A C 1
ATOM 630 O O . ALA A 1 87 ? 1.389 21.073 -7.503 1.00 92.88 87 ALA A O 1
ATOM 631 N N . GLN A 1 88 ? 3.131 19.667 -7.323 1.00 92.06 88 GLN A N 1
ATOM 632 C CA . GLN A 1 88 ? 2.471 18.703 -6.439 1.00 92.06 88 GLN A CA 1
ATOM 633 C C . GLN A 1 88 ? 2.114 19.328 -5.087 1.00 92.06 88 GLN A C 1
ATOM 635 O O . GLN A 1 88 ? 1.010 19.119 -4.583 1.00 92.06 88 GLN A O 1
ATOM 640 N N . PHE A 1 89 ? 3.009 20.135 -4.511 1.00 92.06 89 PHE A N 1
ATOM 641 C CA . PHE A 1 89 ? 2.759 20.825 -3.248 1.00 92.06 89 PHE A CA 1
ATOM 642 C C . PHE A 1 89 ? 1.584 21.804 -3.359 1.00 92.06 89 PHE A C 1
ATOM 644 O O . PHE A 1 89 ? 0.655 21.757 -2.555 1.00 92.06 89 PHE A O 1
ATOM 651 N N . ILE A 1 90 ? 1.583 22.647 -4.395 1.00 94.56 90 ILE A N 1
ATOM 652 C CA . ILE A 1 90 ? 0.500 23.601 -4.657 1.00 94.56 90 ILE A CA 1
ATOM 653 C C . ILE A 1 90 ? -0.807 22.850 -4.936 1.00 94.56 90 ILE A C 1
ATOM 655 O O . ILE A 1 90 ? -1.829 23.148 -4.318 1.00 94.56 90 ILE A O 1
ATOM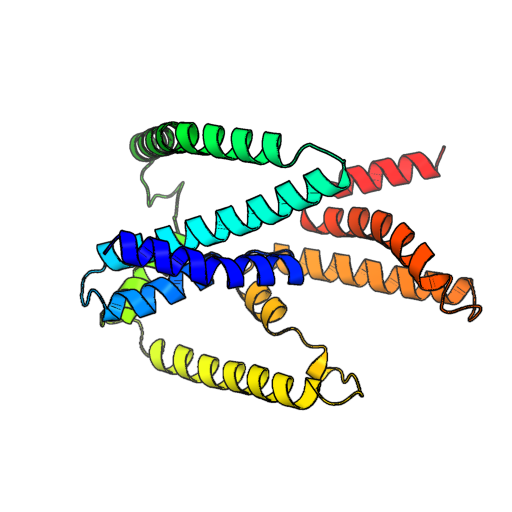 659 N N . GLY A 1 91 ? -0.774 21.837 -5.806 1.00 93.38 91 GLY A N 1
ATOM 660 C CA . GLY A 1 91 ? -1.933 21.002 -6.119 1.00 93.38 91 GLY A CA 1
ATOM 661 C C . GLY A 1 91 ? -2.533 20.334 -4.880 1.00 93.38 91 GLY A C 1
ATOM 662 O O . GLY A 1 91 ? -3.752 20.326 -4.721 1.00 93.38 91 GLY A O 1
ATOM 663 N N . SER A 1 92 ? -1.689 19.867 -3.956 1.00 91.56 92 SER A N 1
ATOM 664 C CA . SER A 1 92 ? -2.118 19.265 -2.687 1.00 91.56 92 SER A CA 1
ATOM 665 C C . SER A 1 92 ? -2.834 20.261 -1.773 1.00 91.56 92 SER A C 1
ATOM 667 O O . SER A 1 92 ? -3.796 19.897 -1.104 1.00 91.56 92 SER A O 1
ATOM 669 N N . ILE A 1 93 ? -2.419 21.532 -1.752 1.00 93.38 93 ILE A N 1
ATOM 670 C CA . ILE A 1 93 ? -3.108 22.568 -0.966 1.00 93.38 93 ILE A CA 1
ATOM 671 C C . ILE A 1 93 ? -4.530 22.781 -1.497 1.00 93.38 93 ILE A C 1
ATOM 673 O O . ILE A 1 93 ? -5.483 22.817 -0.718 1.00 93.38 93 ILE A O 1
ATOM 677 N N . PHE A 1 94 ? -4.692 22.891 -2.817 1.00 94.12 94 PHE A N 1
ATOM 678 C CA . PHE A 1 94 ? -6.011 23.079 -3.425 1.00 94.12 94 PHE A CA 1
ATOM 679 C C . PHE A 1 94 ? -6.893 21.828 -3.317 1.00 94.12 94 PHE A C 1
ATOM 681 O O . PHE A 1 94 ? -8.101 21.947 -3.083 1.00 94.12 94 PHE A O 1
ATOM 688 N N . SER A 1 95 ? -6.308 20.632 -3.435 1.00 92.12 95 SER A N 1
ATOM 689 C CA . SER A 1 95 ? -7.055 19.372 -3.396 1.00 92.12 95 SER A CA 1
ATOM 690 C C . SER A 1 95 ? -7.750 19.141 -2.055 1.00 92.12 95 SER A C 1
ATOM 692 O O . SER A 1 95 ? -8.853 18.604 -2.047 1.00 92.12 95 SER A O 1
ATOM 694 N N . VAL A 1 96 ? -7.192 19.615 -0.933 1.00 91.81 96 VAL A N 1
ATOM 695 C CA . VAL A 1 96 ? -7.836 19.520 0.391 1.00 91.81 96 VAL A CA 1
ATOM 696 C C . VAL A 1 96 ? -9.242 20.128 0.371 1.00 91.81 96 VAL A C 1
ATOM 698 O O . VAL A 1 96 ? -10.198 19.502 0.831 1.00 91.81 96 VAL A O 1
ATOM 701 N N . PHE A 1 97 ? -9.392 21.325 -0.200 1.00 94.56 97 PHE A N 1
ATOM 702 C CA . PHE A 1 97 ? -10.680 22.019 -0.246 1.00 94.56 97 PHE A CA 1
ATOM 703 C C . PHE A 1 97 ? -11.629 21.391 -1.264 1.00 94.56 97 PHE A C 1
ATOM 705 O O . PHE A 1 97 ? -12.803 21.168 -0.960 1.00 94.56 97 PHE A O 1
ATOM 712 N N . ILE A 1 98 ? -11.118 21.079 -2.458 1.00 95.00 98 ILE A N 1
ATOM 713 C CA . ILE A 1 98 ? -11.919 20.519 -3.551 1.00 95.00 98 ILE A CA 1
ATOM 714 C C . ILE A 1 98 ? -12.446 19.133 -3.170 1.00 95.00 98 ILE A C 1
ATOM 716 O O . ILE A 1 98 ? -13.645 18.889 -3.286 1.00 95.00 98 ILE A O 1
ATOM 720 N N . SER A 1 99 ? -11.594 18.251 -2.646 1.00 90.62 99 SER A N 1
ATOM 721 C CA . SER A 1 99 ? -11.976 16.895 -2.237 1.00 90.62 99 SER A CA 1
ATOM 722 C C . SER A 1 99 ? -12.967 16.906 -1.074 1.00 90.62 99 SER A C 1
ATOM 724 O O . SER A 1 99 ? -13.954 16.170 -1.100 1.00 90.62 99 SER A O 1
ATOM 726 N N . ALA A 1 100 ? -12.771 17.779 -0.078 1.00 93.38 100 ALA A N 1
ATOM 727 C CA . ALA A 1 100 ? -13.719 17.925 1.027 1.00 93.38 100 ALA A CA 1
ATOM 728 C C . ALA A 1 100 ? -15.092 18.431 0.551 1.00 93.38 100 ALA A C 1
ATOM 730 O O . ALA A 1 100 ? -16.132 17.963 1.024 1.00 93.38 100 ALA A O 1
ATOM 731 N N . TYR A 1 101 ? -15.113 19.373 -0.396 1.00 93.94 101 TYR A N 1
ATOM 732 C CA . TYR A 1 101 ? -16.351 19.875 -0.985 1.00 93.94 101 TYR A CA 1
ATOM 733 C C . TYR A 1 101 ? -17.048 18.820 -1.851 1.00 93.94 101 TYR A C 1
ATOM 735 O O . TYR A 1 101 ? -18.250 18.600 -1.697 1.00 93.94 101 TYR A O 1
ATOM 743 N N . ALA A 1 102 ? -16.295 18.109 -2.693 1.00 93.31 102 ALA A N 1
ATOM 744 C CA . ALA A 1 102 ? -16.806 17.001 -3.491 1.00 93.31 102 ALA A CA 1
ATOM 745 C C . ALA A 1 102 ? -17.439 15.925 -2.596 1.00 93.31 102 ALA A C 1
ATOM 747 O O . ALA A 1 102 ? -18.582 15.536 -2.828 1.00 93.31 102 ALA A O 1
ATOM 748 N N . TYR A 1 103 ? -16.771 15.522 -1.510 1.00 90.75 103 TYR A N 1
ATOM 749 C CA . TYR A 1 103 ? -17.325 14.572 -0.540 1.00 90.75 103 TYR A CA 1
ATOM 750 C C . TYR A 1 103 ? -18.680 15.026 0.031 1.00 90.75 103 TYR A C 1
ATOM 752 O O . TYR A 1 103 ? -19.620 14.230 0.124 1.00 90.75 103 TYR A O 1
ATOM 760 N N . LYS A 1 104 ? -18.826 16.317 0.362 1.00 93.81 104 LYS A N 1
ATOM 761 C CA . LYS A 1 104 ? -20.112 16.875 0.818 1.00 93.81 104 LYS A CA 1
ATOM 762 C C . LYS A 1 104 ? -21.195 16.828 -0.256 1.00 93.81 104 LYS A C 1
ATOM 764 O O . LYS A 1 104 ? -22.355 16.605 0.075 1.00 93.81 104 LYS A O 1
ATOM 769 N N . ILE A 1 105 ? -20.847 17.037 -1.526 1.00 93.88 105 ILE A N 1
ATOM 770 C CA . ILE A 1 105 ? -21.805 16.903 -2.630 1.00 93.88 105 ILE A CA 1
ATOM 771 C C . ILE A 1 105 ? -22.287 15.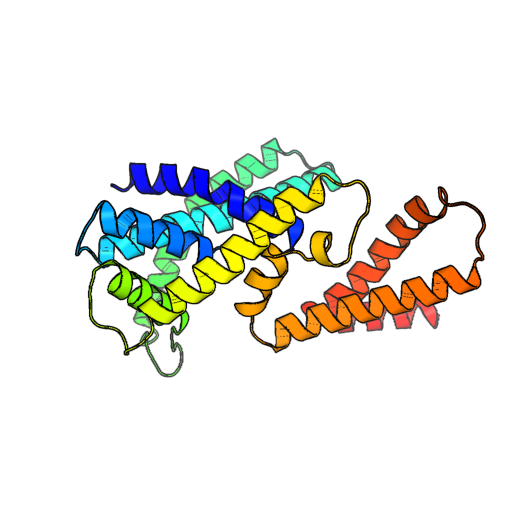455 -2.730 1.00 93.88 105 ILE A C 1
ATOM 773 O O . ILE A 1 105 ? -23.494 15.222 -2.737 1.00 93.88 105 ILE A O 1
ATOM 777 N N . TYR A 1 106 ? -21.368 14.485 -2.747 1.00 90.56 106 TYR A N 1
ATOM 778 C CA . TYR A 1 106 ? -21.719 13.067 -2.860 1.00 90.56 106 TYR A CA 1
ATOM 779 C C . TYR A 1 106 ? -22.618 12.598 -1.715 1.00 90.56 106 TYR A C 1
ATOM 781 O O . TYR A 1 106 ? -23.654 11.993 -1.967 1.00 90.56 106 TYR A O 1
ATOM 789 N N . THR A 1 107 ? -22.272 12.941 -0.474 1.00 92.19 107 THR A N 1
ATOM 790 C CA . THR A 1 107 ? -23.066 12.561 0.710 1.00 92.19 107 THR A CA 1
ATOM 791 C C . THR A 1 107 ? -24.402 13.302 0.823 1.00 92.19 107 THR A C 1
ATOM 793 O O . THR A 1 107 ? -25.281 12.857 1.553 1.00 92.19 107 THR A O 1
ATOM 796 N N . LYS A 1 108 ? -24.584 14.418 0.103 1.00 91.69 108 LYS A N 1
ATOM 797 C CA . LYS A 1 108 ? -25.873 15.119 0.002 1.00 91.69 108 LYS A CA 1
ATOM 798 C C . LYS A 1 108 ? -26.773 14.539 -1.092 1.00 91.69 108 LYS A C 1
ATOM 800 O O . LYS A 1 108 ? -27.990 14.551 -0.937 1.00 91.69 108 LYS A O 1
ATOM 805 N N . LEU A 1 109 ? -26.190 14.107 -2.210 1.00 91.88 109 LEU A N 1
ATOM 806 C CA . LEU A 1 109 ? -26.929 13.602 -3.373 1.00 91.88 109 LEU A CA 1
ATOM 807 C C . LEU A 1 109 ? -27.279 12.119 -3.264 1.00 91.88 109 LEU A C 1
ATOM 809 O O . LEU A 1 109 ? -28.275 11.688 -3.839 1.00 91.88 109 LEU A O 1
ATOM 813 N N . TYR A 1 110 ? -26.465 11.348 -2.549 1.00 91.12 110 TYR A N 1
ATOM 814 C CA . TYR A 1 110 ? -26.613 9.907 -2.444 1.00 91.12 110 TYR A CA 1
ATOM 815 C C . TYR A 1 110 ? -26.588 9.462 -0.990 1.00 91.12 110 TYR A C 1
ATOM 817 O O . TYR A 1 110 ? -25.829 9.980 -0.172 1.00 91.12 110 TYR A O 1
ATOM 825 N N . GLU A 1 111 ? -27.387 8.444 -0.690 1.00 90.56 111 GLU A N 1
ATOM 826 C CA . GLU A 1 111 ? -27.281 7.714 0.565 1.00 90.56 111 GLU A CA 1
ATOM 827 C C . GLU A 1 111 ? -26.034 6.821 0.529 1.00 90.56 111 GLU A C 1
ATOM 829 O O . GLU A 1 111 ? -25.833 6.040 -0.408 1.00 90.56 111 GLU A O 1
ATOM 834 N N . ILE A 1 112 ? -25.170 6.974 1.533 1.00 90.81 112 ILE A N 1
ATOM 835 C CA . ILE A 1 112 ? -23.908 6.243 1.663 1.00 90.81 112 ILE A CA 1
ATOM 836 C C . ILE A 1 112 ? -23.813 5.747 3.117 1.00 90.81 112 ILE A C 1
ATOM 838 O O . ILE A 1 112 ? -23.664 6.585 4.011 1.00 90.81 112 ILE A O 1
ATOM 842 N N . PRO A 1 113 ? -23.877 4.426 3.389 1.00 90.81 113 PRO A N 1
ATOM 843 C CA . PRO A 1 113 ? -24.052 3.322 2.440 1.00 90.81 113 PRO A CA 1
ATOM 844 C C . PRO A 1 113 ? -25.460 3.273 1.831 1.00 90.81 113 PRO A C 1
ATOM 846 O O . PRO A 1 113 ? -26.443 3.425 2.543 1.00 90.81 113 PRO A O 1
ATOM 849 N N . GLY A 1 114 ? -25.559 2.969 0.538 1.00 87.81 114 GLY A N 1
ATOM 850 C CA . GLY A 1 114 ? -26.834 2.822 -0.168 1.00 87.81 114 GLY A CA 1
ATOM 851 C C . GLY A 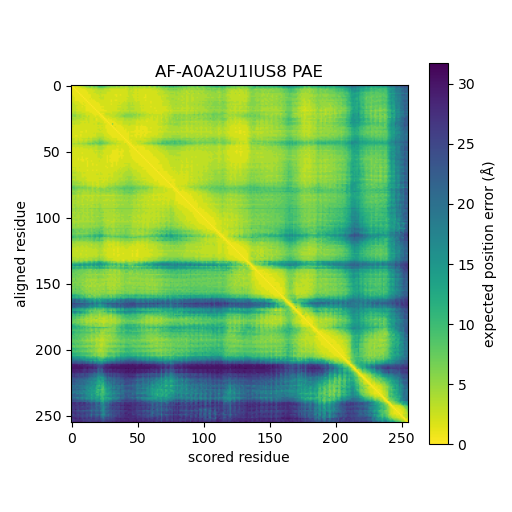1 114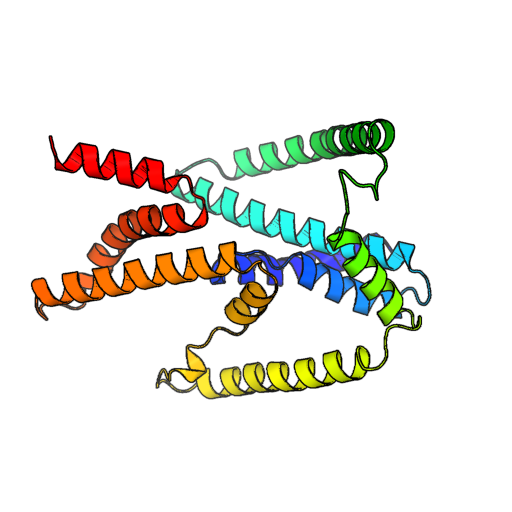 ? -26.744 1.854 -1.356 1.00 87.81 114 GLY A C 1
ATOM 852 O O . GLY A 1 114 ? -25.674 1.298 -1.626 1.00 87.81 114 GLY A O 1
ATOM 853 N N . PRO A 1 115 ? -27.840 1.639 -2.109 1.00 83.00 115 PRO A N 1
ATOM 854 C CA . PRO A 1 115 ? -27.861 0.704 -3.239 1.00 83.00 115 PRO A CA 1
ATOM 855 C C . PRO A 1 115 ? -26.886 1.098 -4.357 1.00 83.00 115 PRO A C 1
ATOM 857 O O . PRO A 1 115 ? -26.328 0.216 -5.011 1.00 83.00 115 PRO A O 1
ATOM 860 N N . VAL A 1 116 ? -26.657 2.406 -4.530 1.00 84.75 116 VAL A N 1
ATOM 861 C CA . VAL A 1 116 ? -25.696 2.973 -5.489 1.00 84.75 116 VAL A CA 1
ATOM 862 C C . VAL A 1 116 ? -24.260 2.873 -4.959 1.00 84.75 116 VAL A C 1
ATOM 864 O O . VAL A 1 116 ? -23.365 2.456 -5.688 1.00 84.75 116 VAL A O 1
ATOM 867 N N . PHE A 1 117 ? -24.036 3.192 -3.679 1.00 85.00 117 PHE A N 1
ATOM 868 C CA . PHE A 1 117 ? -22.711 3.200 -3.050 1.00 85.00 117 PHE A CA 1
ATOM 869 C C . PHE A 1 117 ? -22.656 2.261 -1.841 1.00 85.00 117 PHE A C 1
ATOM 871 O O . PHE A 1 117 ? -22.940 2.653 -0.712 1.00 85.00 117 PHE A O 1
ATOM 878 N N . ARG A 1 118 ? -22.237 1.011 -2.067 1.00 79.94 118 ARG A N 1
ATOM 879 C CA . ARG A 1 118 ? -22.220 -0.043 -1.032 1.00 79.94 118 ARG A CA 1
ATOM 880 C C . ARG A 1 118 ? -21.043 0.019 -0.044 1.00 79.94 118 ARG A C 1
ATOM 882 O O . ARG A 1 118 ? -21.028 -0.748 0.906 1.00 79.94 118 ARG A O 1
ATOM 889 N N . VAL A 1 119 ? -20.043 0.873 -0.288 1.00 89.31 119 VAL A N 1
ATOM 890 C CA . VAL A 1 119 ? -18.840 1.099 0.557 1.00 89.31 119 VAL A CA 1
ATOM 891 C C . VAL A 1 119 ? -18.255 -0.146 1.275 1.00 89.31 119 VAL A C 1
ATOM 893 O O . VAL A 1 119 ? -17.957 -0.095 2.470 1.00 89.31 119 VAL A O 1
ATOM 896 N N . PRO A 1 120 ? -18.011 -1.274 0.572 1.00 85.69 120 PRO A N 1
ATOM 897 C CA . PRO A 1 120 ? -17.520 -2.509 1.198 1.00 85.69 120 PRO A CA 1
ATOM 898 C C . PRO A 1 120 ? -16.146 -2.340 1.864 1.00 85.69 120 PRO A C 1
ATOM 900 O O . PRO A 1 120 ? -15.890 -2.907 2.924 1.00 85.69 120 PRO A O 1
ATOM 903 N N . ALA A 1 121 ? -15.274 -1.508 1.287 1.00 86.00 121 ALA A N 1
ATOM 904 C CA . ALA A 1 121 ? -13.969 -1.209 1.868 1.00 86.00 121 ALA A CA 1
ATOM 905 C C . ALA A 1 121 ? -14.097 -0.548 3.252 1.00 86.00 121 ALA A C 1
ATOM 907 O O . ALA A 1 121 ? -13.388 -0.931 4.180 1.00 86.00 121 ALA A O 1
ATOM 908 N N . SER A 1 122 ? -15.039 0.385 3.428 1.00 89.69 122 SER A N 1
ATOM 909 C CA . SER A 1 122 ? -15.269 1.059 4.710 1.00 89.69 122 SER A CA 1
ATOM 910 C C . SER A 1 122 ? -15.700 0.084 5.808 1.00 89.69 122 SER A C 1
ATOM 912 O O . SER A 1 122 ? -15.287 0.248 6.954 1.00 89.69 122 SER A O 1
ATOM 914 N N . HIS A 1 123 ? -16.462 -0.961 5.463 1.00 89.50 123 HIS A N 1
ATOM 915 C CA . HIS A 1 123 ? -16.823 -2.022 6.405 1.00 89.50 123 HIS A CA 1
ATOM 916 C C . HIS A 1 123 ? -15.598 -2.808 6.879 1.00 89.50 123 HIS A C 1
ATOM 918 O O . HIS A 1 123 ? -15.402 -2.933 8.081 1.00 89.50 123 HIS A O 1
ATOM 924 N N . ILE A 1 124 ? -14.713 -3.226 5.968 1.00 89.44 124 ILE A N 1
ATOM 925 C CA . ILE A 1 124 ? -13.470 -3.938 6.322 1.00 89.44 124 ILE A CA 1
ATOM 926 C C . ILE A 1 124 ? -12.594 -3.091 7.259 1.00 89.44 124 ILE A C 1
ATOM 928 O O . ILE A 1 124 ? -11.999 -3.599 8.209 1.00 89.44 124 ILE A O 1
ATOM 932 N N . TRP A 1 125 ? -12.516 -1.787 7.002 1.00 91.94 125 TRP A N 1
ATOM 933 C CA . TRP A 1 125 ? -11.768 -0.840 7.829 1.00 91.94 125 TRP A CA 1
ATOM 934 C C . TRP A 1 125 ? -12.366 -0.657 9.223 1.00 91.94 125 TRP A C 1
ATOM 936 O O . TRP A 1 125 ? -11.632 -0.625 10.217 1.00 91.94 125 TRP A O 1
ATOM 946 N N . LEU A 1 126 ? -13.694 -0.546 9.296 1.00 92.50 126 LEU A N 1
ATOM 947 C CA . LEU A 1 126 ? -14.422 -0.468 10.554 1.00 92.50 126 LEU A CA 1
ATOM 948 C C . LEU A 1 126 ? -14.271 -1.763 11.350 1.00 92.50 126 LEU A C 1
ATOM 950 O O . LEU A 1 126 ? -13.968 -1.704 12.536 1.00 92.50 126 LEU A O 1
ATOM 954 N N . ASP A 1 127 ? -14.416 -2.917 10.710 1.00 91.31 127 ASP A N 1
ATOM 955 C CA . ASP A 1 127 ? -14.289 -4.221 11.355 1.00 91.31 127 ASP A CA 1
ATOM 956 C C . ASP A 1 127 ? -12.867 -4.458 11.860 1.00 91.31 127 ASP A C 1
ATOM 958 O O . ASP A 1 127 ? -12.689 -4.938 12.976 1.00 91.31 127 ASP A O 1
ATOM 962 N N . MET A 1 128 ? -11.846 -4.009 11.126 1.00 91.56 128 MET A N 1
ATOM 963 C CA . MET A 1 128 ? -10.481 -4.006 11.644 1.00 91.56 128 MET A CA 1
ATOM 964 C C . MET A 1 128 ? -10.344 -3.115 12.885 1.00 91.56 128 MET A C 1
ATOM 966 O O . MET A 1 128 ? -9.779 -3.551 13.886 1.00 91.56 128 MET A O 1
ATOM 970 N N . ALA A 1 129 ? -10.893 -1.895 12.868 1.00 93.12 129 ALA A N 1
ATOM 971 C CA . ALA A 1 129 ? -10.870 -1.011 14.034 1.00 93.12 129 ALA A CA 1
ATOM 972 C C . ALA A 1 129 ? -11.597 -1.638 15.237 1.00 93.12 129 ALA A C 1
ATOM 974 O O . ALA A 1 129 ? -11.140 -1.512 16.371 1.00 93.12 129 ALA A O 1
ATOM 975 N N . ARG A 1 130 ? -12.706 -2.344 15.001 1.00 91.50 130 ARG A N 1
ATOM 976 C CA . ARG A 1 130 ? -13.454 -3.093 16.017 1.00 91.50 130 ARG A CA 1
ATOM 977 C C . ARG A 1 130 ? -12.637 -4.253 16.589 1.00 91.50 130 ARG A C 1
ATOM 979 O O . ARG A 1 130 ? -12.551 -4.358 17.812 1.00 91.50 130 ARG A O 1
ATOM 986 N N . LEU A 1 131 ? -11.990 -5.042 15.724 1.00 89.88 131 LEU A N 1
ATOM 987 C CA . LEU A 1 131 ? -11.132 -6.176 16.086 1.00 89.88 131 LEU A CA 1
ATOM 988 C C . LEU A 1 131 ? -10.074 -5.764 17.102 1.00 89.88 131 LEU A C 1
ATOM 990 O O . LEU A 1 131 ? -9.988 -6.316 18.196 1.00 89.88 131 LEU A O 1
ATOM 994 N N . VAL A 1 132 ? -9.278 -4.759 16.743 1.00 90.06 132 VAL A N 1
ATOM 995 C CA . VAL A 1 132 ? -8.129 -4.340 17.553 1.00 90.06 132 VAL A CA 1
ATOM 996 C C . VAL A 1 132 ? -8.538 -3.602 18.825 1.00 90.06 132 VAL A C 1
ATOM 998 O O . VAL A 1 132 ? -7.755 -3.528 19.765 1.00 90.06 132 VAL A O 1
ATOM 1001 N N . ASN A 1 133 ? -9.769 -3.087 18.886 1.00 88.94 133 ASN A N 1
ATOM 1002 C CA . ASN A 1 133 ? -10.332 -2.450 20.078 1.00 88.94 133 ASN A CA 1
ATOM 1003 C C . ASN A 1 133 ? -11.163 -3.410 20.950 1.00 88.94 133 ASN A C 1
ATOM 1005 O O . ASN A 1 133 ? -11.822 -2.957 21.888 1.00 88.94 133 ASN A O 1
ATOM 1009 N N . GLY A 1 134 ? -11.121 -4.719 20.676 1.00 82.94 134 GLY A N 1
ATOM 1010 C CA . GLY A 1 134 ? -11.722 -5.749 21.525 1.00 82.94 134 GLY A CA 1
ATOM 1011 C C . GLY A 1 134 ? -13.238 -5.888 21.389 1.00 82.94 134 GLY A C 1
ATOM 1012 O O . GLY A 1 134 ? -13.881 -6.400 22.304 1.00 82.94 134 GLY A O 1
ATOM 1013 N N . GLN A 1 135 ? -13.827 -5.427 20.283 1.00 83.31 135 GLN A N 1
ATOM 1014 C CA . GLN A 1 135 ? -15.219 -5.752 19.972 1.00 83.31 135 GLN A CA 1
ATOM 1015 C C . GLN A 1 135 ? -15.327 -7.170 19.412 1.00 83.31 135 GLN A C 1
ATOM 1017 O O . GLN A 1 135 ? -14.401 -7.668 18.769 1.00 83.31 135 GLN A O 1
ATOM 1022 N N . SER A 1 136 ? -16.469 -7.814 19.648 1.00 74.06 136 SER A N 1
ATOM 1023 C CA . SER A 1 136 ? -16.740 -9.144 19.117 1.00 74.06 136 SER A CA 1
ATOM 1024 C C . SER A 1 136 ? -16.821 -9.107 17.592 1.00 74.06 136 SER A C 1
ATOM 1026 O O . SER A 1 136 ? -17.550 -8.313 16.998 1.00 74.06 136 SER A O 1
ATOM 1028 N N . LEU A 1 137 ? -16.064 -9.998 16.970 1.00 75.75 137 LEU A N 1
ATOM 1029 C CA . LEU A 1 137 ? -16.159 -10.359 15.561 1.00 75.75 137 LEU A CA 1
ATOM 1030 C C . LEU A 1 137 ? -16.578 -11.826 15.472 1.00 75.75 137 LEU A C 1
ATOM 1032 O O . LEU A 1 137 ? -16.571 -12.501 16.504 1.00 75.75 137 LEU A O 1
ATOM 1036 N N . PRO A 1 138 ? -16.957 -12.317 14.279 1.00 82.69 138 PRO A N 1
ATOM 1037 C CA . PRO A 1 138 ? -17.249 -13.727 14.089 1.00 82.69 138 PRO A CA 1
ATOM 1038 C C . PRO A 1 138 ? -16.169 -14.615 14.704 1.00 82.69 138 PRO A C 1
ATOM 1040 O O . PRO A 1 138 ? -14.975 -14.283 14.676 1.00 82.69 138 PRO A O 1
ATOM 1043 N N . ASP A 1 139 ? -16.608 -15.745 15.249 1.00 79.75 139 ASP A N 1
ATOM 1044 C CA . ASP A 1 139 ? -15.704 -16.733 15.814 1.00 79.75 139 ASP A CA 1
ATOM 1045 C C . ASP A 1 139 ? -14.621 -17.089 14.779 1.00 79.75 139 ASP A C 1
ATOM 1047 O O . ASP A 1 139 ? -14.869 -17.115 13.572 1.00 79.75 139 ASP A O 1
ATOM 1051 N N . TYR A 1 140 ? -13.397 -17.330 15.255 1.00 85.56 140 TYR A N 1
ATOM 1052 C CA . TYR A 1 140 ? -12.212 -17.700 14.462 1.00 85.56 140 TYR A CA 1
ATOM 1053 C C . TYR A 1 140 ? -11.454 -16.596 13.703 1.00 85.56 140 TYR A C 1
ATOM 1055 O O . TYR A 1 140 ? -10.362 -16.889 13.215 1.00 85.56 140 TYR A O 1
ATOM 1063 N N . VAL A 1 141 ? -11.898 -15.331 13.674 1.00 84.38 141 VAL A N 1
ATOM 1064 C CA . VAL A 1 141 ? -11.129 -14.247 13.007 1.00 84.38 141 VAL A CA 1
ATOM 1065 C C . VAL A 1 141 ? -9.728 -14.064 13.614 1.00 84.38 141 VAL A C 1
ATOM 1067 O O . VAL A 1 141 ? -8.737 -13.977 12.887 1.00 84.38 141 VAL A O 1
ATOM 1070 N N . LEU A 1 142 ? -9.626 -14.044 14.947 1.00 81.81 142 LEU A N 1
ATOM 1071 C CA . LEU A 1 142 ? -8.345 -13.907 15.651 1.00 81.81 142 LEU A CA 1
ATOM 1072 C C . LEU A 1 142 ? -7.419 -15.122 15.452 1.00 81.81 142 LEU A C 1
ATOM 1074 O O . LEU A 1 142 ? -6.279 -14.910 15.029 1.00 81.81 142 LEU A O 1
ATOM 1078 N N . PRO A 1 143 ? -7.870 -16.375 15.696 1.00 88.69 143 PRO A N 1
ATOM 1079 C CA . PRO A 1 143 ? -7.086 -17.566 15.375 1.00 88.69 143 PRO A CA 1
ATOM 1080 C C . PRO A 1 143 ? -6.590 -17.576 13.930 1.00 88.69 143 PRO A C 1
ATOM 1082 O O . PRO A 1 143 ? -5.406 -17.797 13.701 1.00 88.69 143 PRO A O 1
ATOM 1085 N N . PHE A 1 144 ? -7.456 -17.256 12.963 1.00 89.56 144 PHE A N 1
ATOM 1086 C CA . PHE A 1 144 ? -7.090 -17.200 11.550 1.00 89.56 144 PHE A CA 1
ATOM 1087 C C . PHE A 1 144 ? -5.968 -16.186 11.294 1.00 89.56 144 PHE A C 1
ATOM 1089 O O . PHE A 1 144 ? -4.938 -16.535 10.714 1.00 89.56 144 PHE A O 1
ATOM 1096 N N . GLY A 1 145 ? -6.129 -14.947 11.770 1.00 86.12 145 GLY A N 1
ATOM 1097 C CA . GLY A 1 145 ? -5.126 -13.895 11.601 1.00 86.12 145 GLY A CA 1
ATOM 1098 C C . GLY A 1 145 ? -3.773 -14.263 12.213 1.00 86.12 145 GLY A C 1
ATOM 1099 O O . GLY A 1 145 ? -2.736 -14.074 11.577 1.00 86.12 145 GLY A O 1
ATOM 1100 N N . TYR A 1 146 ? -3.776 -14.846 13.414 1.00 87.69 146 TYR A N 1
ATOM 1101 C CA . TYR A 1 146 ? -2.553 -15.287 14.082 1.00 87.69 146 TYR A CA 1
ATOM 1102 C C . TYR A 1 146 ? -1.877 -16.448 13.341 1.00 87.69 146 TYR A C 1
ATOM 1104 O O . TYR A 1 146 ? -0.683 -16.377 13.055 1.00 87.69 146 TYR A O 1
ATOM 1112 N N . THR A 1 147 ? -2.631 -17.488 12.973 1.00 92.88 147 THR A N 1
ATOM 1113 C CA . THR A 1 147 ? -2.101 -18.661 12.264 1.00 92.88 147 THR A CA 1
ATOM 1114 C C . THR A 1 147 ? -1.452 -18.268 10.940 1.00 92.88 147 THR A C 1
ATOM 1116 O O . THR A 1 147 ? -0.302 -18.627 10.694 1.00 92.88 147 THR A O 1
ATOM 1119 N N . PHE A 1 148 ? -2.139 -17.485 10.105 1.00 90.12 148 PHE A N 1
ATOM 1120 C CA . PHE A 1 148 ? -1.575 -17.042 8.828 1.00 90.12 148 PHE A CA 1
ATOM 1121 C C . PHE A 1 148 ? -0.417 -16.056 9.005 1.00 90.12 148 PHE A C 1
ATOM 1123 O O . PHE A 1 148 ? 0.551 -16.116 8.247 1.00 90.12 148 PHE A O 1
ATOM 1130 N N . GLY A 1 149 ? -0.471 -15.198 10.029 1.00 88.88 149 GLY A N 1
ATOM 1131 C CA . GLY A 1 149 ? 0.635 -14.313 10.388 1.00 88.88 149 GLY A CA 1
ATOM 1132 C C . GLY A 1 149 ? 1.910 -15.083 10.734 1.00 88.88 149 GLY A C 1
ATOM 1133 O O . GLY A 1 149 ? 2.979 -14.758 10.218 1.00 88.88 149 GLY A O 1
ATOM 1134 N N . VAL A 1 150 ? 1.797 -16.141 11.543 1.00 93.56 150 VAL A N 1
ATOM 1135 C CA . VAL A 1 150 ? 2.927 -17.018 11.884 1.00 93.56 150 VAL A CA 1
ATOM 1136 C C . VAL A 1 150 ? 3.435 -17.753 10.645 1.00 93.56 150 VAL A C 1
ATOM 1138 O O . VAL A 1 150 ? 4.625 -17.682 10.361 1.00 93.56 150 VAL A O 1
ATOM 1141 N N . ILE A 1 151 ? 2.552 -18.390 9.867 1.00 91.75 151 ILE A N 1
ATOM 1142 C CA . ILE A 1 151 ? 2.942 -19.153 8.669 1.00 91.75 151 ILE A CA 1
ATOM 1143 C C . ILE A 1 151 ? 3.728 -18.275 7.688 1.00 91.75 151 ILE A C 1
ATOM 1145 O O . ILE A 1 151 ? 4.858 -18.607 7.326 1.00 91.75 151 ILE A O 1
ATOM 1149 N N . PHE A 1 152 ? 3.166 -17.138 7.272 1.00 88.38 152 PHE A N 1
ATOM 1150 C CA . PHE A 1 152 ? 3.826 -16.279 6.288 1.00 88.38 152 PHE A CA 1
ATOM 1151 C C . PHE A 1 152 ? 5.034 -15.541 6.868 1.00 88.38 152 PHE A C 1
ATOM 1153 O O . PHE A 1 152 ? 6.023 -15.353 6.158 1.00 88.38 152 PHE A O 1
ATOM 1160 N N . GLY A 1 153 ? 5.005 -15.183 8.155 1.00 89.31 153 GLY A N 1
ATOM 1161 C CA . GLY A 1 153 ? 6.164 -14.634 8.855 1.00 89.31 153 GLY A CA 1
ATOM 1162 C C . GLY A 1 153 ? 7.347 -15.602 8.841 1.00 89.31 153 GLY A C 1
ATOM 1163 O O . GLY A 1 153 ? 8.461 -15.213 8.490 1.00 89.31 153 GLY A O 1
ATOM 1164 N N . THR A 1 154 ? 7.103 -16.883 9.131 1.00 90.00 154 THR A N 1
ATOM 1165 C CA . THR A 1 154 ? 8.126 -17.932 9.063 1.00 90.00 154 THR A CA 1
ATOM 1166 C C . THR A 1 154 ? 8.663 -18.107 7.644 1.00 90.00 154 THR A C 1
ATOM 1168 O O . THR A 1 154 ? 9.879 -18.178 7.478 1.00 90.00 154 THR A O 1
ATOM 1171 N N . VAL A 1 155 ? 7.807 -18.109 6.612 1.00 88.06 155 VAL A N 1
ATOM 1172 C CA . VAL A 1 155 ? 8.264 -18.194 5.210 1.00 88.06 155 VAL A CA 1
ATOM 1173 C C . VAL A 1 155 ? 9.224 -17.051 4.874 1.00 88.06 155 VAL A C 1
ATOM 1175 O O . VAL A 1 155 ? 10.308 -17.306 4.355 1.00 88.06 155 VAL A O 1
ATOM 1178 N N . VAL A 1 156 ? 8.878 -15.805 5.213 1.00 85.50 156 VAL A N 1
ATOM 1179 C CA . VAL A 1 156 ? 9.727 -14.633 4.927 1.00 85.50 156 VAL A CA 1
ATOM 1180 C C . VAL A 1 156 ? 11.068 -14.713 5.663 1.00 85.50 156 VAL A C 1
ATOM 1182 O O . VAL A 1 156 ? 12.109 -14.401 5.085 1.00 85.50 156 VAL A O 1
ATOM 1185 N N . ILE A 1 157 ? 11.066 -15.164 6.919 1.00 87.56 157 ILE A N 1
ATOM 1186 C CA . ILE A 1 157 ? 12.293 -15.348 7.705 1.00 87.56 157 ILE A CA 1
ATOM 1187 C C . ILE A 1 157 ? 13.195 -16.416 7.063 1.00 87.56 157 ILE A C 1
ATOM 1189 O O . ILE A 1 157 ? 14.385 -16.173 6.865 1.00 87.56 157 ILE A O 1
ATOM 1193 N N . LEU A 1 158 ? 12.638 -17.568 6.674 1.00 86.56 158 LEU A N 1
ATOM 1194 C CA . LEU A 1 158 ? 13.381 -18.642 6.001 1.00 86.56 158 LEU A CA 1
ATOM 1195 C C . LEU A 1 158 ? 13.947 -18.198 4.644 1.00 86.56 158 LEU A C 1
ATOM 1197 O O . LEU A 1 158 ? 15.091 -18.514 4.305 1.00 86.56 158 LEU A O 1
ATOM 1201 N N . GLN A 1 159 ? 13.184 -17.419 3.877 1.00 83.56 159 GLN A N 1
ATOM 1202 C CA . GLN A 1 159 ? 13.682 -16.799 2.649 1.00 83.56 159 GLN A CA 1
ATOM 1203 C C . GLN A 1 159 ? 14.863 -15.861 2.919 1.00 83.56 159 GLN A C 1
ATOM 1205 O O . GLN A 1 159 ? 15.825 -15.857 2.153 1.00 83.56 159 GLN A O 1
ATOM 1210 N N . GLY A 1 160 ? 14.833 -15.105 4.020 1.00 81.12 160 GLY A N 1
ATOM 1211 C CA . GLY A 1 160 ? 15.937 -14.235 4.428 1.00 81.12 160 GLY A CA 1
ATOM 1212 C C . GLY A 1 160 ? 17.251 -14.989 4.651 1.00 81.12 160 GLY A C 1
ATOM 1213 O O . GLY A 1 160 ? 18.298 -14.524 4.207 1.00 81.12 160 GLY A O 1
ATOM 1214 N N . PHE A 1 161 ? 17.197 -16.176 5.263 1.00 80.25 161 PHE A N 1
ATOM 1215 C CA . PHE A 1 161 ? 18.383 -17.011 5.487 1.00 80.25 161 PHE A CA 1
ATOM 1216 C C . PHE A 1 161 ? 18.897 -17.685 4.210 1.00 80.25 161 PHE A C 1
ATOM 1218 O O . PHE A 1 161 ? 20.102 -17.735 3.984 1.00 80.25 161 PHE A O 1
ATOM 1225 N N . THR A 1 162 ? 17.998 -18.166 3.350 1.00 73.31 162 THR A N 1
ATOM 1226 C CA . THR A 1 162 ? 18.369 -18.827 2.082 1.00 73.31 162 THR A CA 1
ATOM 1227 C C . THR A 1 162 ? 18.856 -17.852 1.008 1.00 73.31 162 THR A C 1
ATOM 1229 O O . THR A 1 162 ? 19.613 -18.243 0.128 1.00 73.31 162 THR A O 1
ATOM 1232 N N . SER A 1 163 ? 18.482 -16.571 1.086 1.00 62.88 163 SER A N 1
ATOM 1233 C CA . SER A 1 163 ? 18.924 -15.535 0.136 1.00 62.88 163 SER A CA 1
ATOM 1234 C C . SER A 1 163 ? 20.410 -15.168 0.261 1.00 62.88 163 SER A C 1
ATOM 1236 O O . SER A 1 163 ? 20.932 -14.461 -0.599 1.00 62.88 163 SER A O 1
ATOM 1238 N N . PHE A 1 164 ? 21.092 -15.615 1.322 1.00 60.66 164 PHE A N 1
ATOM 1239 C CA . PHE A 1 164 ? 22.544 -15.465 1.474 1.00 60.66 164 PHE A CA 1
ATOM 1240 C C . PHE A 1 164 ? 23.341 -16.487 0.655 1.00 60.66 164 PHE A C 1
ATOM 1242 O O . PHE A 1 164 ? 24.523 -16.264 0.386 1.00 60.66 164 PHE A O 1
ATOM 1249 N N . ASP A 1 165 ? 22.705 -17.582 0.239 1.00 60.16 165 ASP A N 1
ATOM 1250 C CA . ASP A 1 165 ? 23.325 -18.579 -0.621 1.00 60.16 165 ASP A CA 1
ATOM 1251 C C . ASP A 1 165 ? 23.300 -18.114 -2.083 1.00 60.16 165 ASP A C 1
ATOM 1253 O O . ASP A 1 165 ? 22.290 -17.627 -2.591 1.00 60.16 165 ASP A O 1
ATOM 1257 N N . ARG A 1 166 ? 24.418 -18.284 -2.804 1.00 58.94 166 ARG A N 1
ATOM 1258 C CA . ARG A 1 166 ? 24.540 -17.869 -4.220 1.00 58.94 166 ARG A CA 1
ATOM 1259 C C . ARG A 1 166 ? 23.672 -18.691 -5.180 1.00 58.94 166 ARG A C 1
ATOM 1261 O O . ARG A 1 166 ? 23.584 -18.346 -6.357 1.00 58.94 166 ARG A O 1
ATOM 1268 N N . ASN A 1 167 ? 23.055 -19.770 -4.703 1.00 62.09 167 ASN A N 1
ATOM 1269 C CA . ASN A 1 167 ? 22.209 -20.632 -5.515 1.00 62.09 167 ASN A CA 1
ATOM 1270 C C . ASN A 1 167 ? 20.762 -20.124 -5.478 1.00 62.09 167 ASN A C 1
ATOM 1272 O O . ASN A 1 167 ? 20.037 -20.308 -4.500 1.00 62.09 167 ASN A O 1
ATOM 1276 N N . VAL A 1 168 ? 20.343 -19.458 -6.555 1.00 61.84 168 VAL A N 1
ATOM 1277 C CA . VAL A 1 168 ? 18.986 -18.919 -6.688 1.00 61.84 168 VAL A CA 1
ATOM 1278 C C . VAL A 1 168 ? 18.017 -20.088 -6.876 1.00 61.84 168 VAL A C 1
ATOM 1280 O O . VAL A 1 168 ? 17.935 -20.680 -7.949 1.00 61.84 168 VAL A O 1
ATOM 1283 N N . SER A 1 169 ? 17.310 -20.465 -5.813 1.00 69.31 169 SER A N 1
ATOM 1284 C CA . SER A 1 169 ? 16.261 -21.482 -5.871 1.00 69.31 169 SER A CA 1
ATOM 1285 C C . SER A 1 169 ? 14.914 -20.834 -6.200 1.00 69.31 169 SER A C 1
ATOM 1287 O O . SER A 1 169 ? 14.707 -19.632 -6.004 1.00 69.31 169 SER A O 1
ATOM 1289 N N . TRP A 1 170 ? 13.952 -21.633 -6.664 1.00 73.06 170 TRP A N 1
ATOM 1290 C CA . TRP A 1 170 ? 12.571 -21.169 -6.839 1.00 73.06 170 TRP A CA 1
ATOM 1291 C C . TRP A 1 170 ? 11.990 -20.596 -5.532 1.00 73.06 170 TRP A C 1
ATOM 1293 O O . TRP A 1 170 ? 11.268 -19.601 -5.554 1.00 73.06 170 TRP A O 1
ATOM 1303 N N . PHE A 1 171 ? 12.385 -21.155 -4.381 1.00 76.00 171 PHE A N 1
ATOM 1304 C CA . PHE A 1 171 ? 11.946 -20.690 -3.066 1.00 76.00 171 PHE A CA 1
ATOM 1305 C C . PHE A 1 171 ? 12.495 -19.303 -2.701 1.00 76.00 171 PHE A C 1
ATOM 1307 O O . PHE A 1 171 ? 11.745 -18.481 -2.177 1.00 76.00 171 PHE A O 1
ATOM 1314 N N . SER A 1 172 ? 13.762 -19.003 -3.015 1.00 71.94 172 SER A N 1
ATOM 1315 C CA . SER A 1 172 ? 14.329 -17.658 -2.810 1.00 71.94 172 SER A CA 1
ATOM 1316 C C . SER A 1 172 ? 13.873 -16.644 -3.870 1.00 71.94 172 SER A C 1
ATOM 1318 O O . SER A 1 172 ? 13.927 -15.440 -3.630 1.00 71.94 172 SER A O 1
ATOM 1320 N N . SER A 1 173 ? 13.351 -17.117 -5.007 1.00 72.19 173 SER A N 1
ATOM 1321 C CA . SER A 1 173 ? 12.765 -16.279 -6.066 1.00 72.19 173 SER A CA 1
ATOM 1322 C C . SER A 1 173 ? 11.302 -15.891 -5.806 1.00 72.19 173 SER A C 1
ATOM 1324 O O . SER A 1 173 ? 10.805 -14.926 -6.388 1.00 72.19 173 SER A O 1
ATOM 1326 N N . PHE A 1 174 ? 10.593 -16.614 -4.933 1.00 79.38 174 PHE A N 1
ATOM 1327 C CA . PHE A 1 174 ? 9.209 -16.301 -4.578 1.00 79.38 174 PHE A CA 1
ATOM 1328 C C . PHE A 1 174 ? 9.112 -14.961 -3.831 1.00 79.38 174 PHE A C 1
ATOM 1330 O O . PHE A 1 174 ? 9.695 -14.776 -2.764 1.00 79.38 174 PHE A O 1
ATOM 1337 N N . SER A 1 175 ? 8.323 -14.023 -4.360 1.00 78.94 175 SER A N 1
ATOM 1338 C CA . SER A 1 175 ? 8.089 -12.727 -3.717 1.00 78.94 175 SER A CA 1
ATOM 1339 C C . SER A 1 175 ? 6.857 -12.780 -2.815 1.00 78.94 175 SER A C 1
ATOM 1341 O O . SER A 1 175 ? 5.726 -12.647 -3.284 1.00 78.94 175 SER A O 1
ATOM 1343 N N . GLY A 1 176 ? 7.073 -12.883 -1.499 1.00 80.06 176 GLY A N 1
ATOM 1344 C CA . GLY A 1 176 ? 5.987 -12.799 -0.513 1.00 80.06 176 GLY A CA 1
ATOM 1345 C C . GLY A 1 176 ? 5.199 -11.484 -0.590 1.00 80.06 176 GLY A C 1
ATOM 1346 O O . GLY A 1 176 ? 3.990 -11.478 -0.380 1.00 80.06 176 GLY A O 1
ATOM 1347 N N . MET A 1 177 ? 5.852 -10.380 -0.979 1.00 79.94 177 MET A N 1
ATOM 1348 C CA . MET A 1 177 ? 5.176 -9.100 -1.225 1.00 79.94 177 MET A CA 1
ATOM 1349 C C . MET A 1 177 ? 4.202 -9.182 -2.404 1.00 79.94 177 MET A C 1
ATOM 1351 O O . MET A 1 177 ? 3.077 -8.723 -2.262 1.00 79.94 177 MET A O 1
ATOM 1355 N N . ALA A 1 178 ? 4.602 -9.782 -3.532 1.00 80.44 178 ALA A N 1
ATOM 1356 C CA . ALA A 1 178 ? 3.736 -9.920 -4.709 1.00 80.44 178 ALA A CA 1
ATOM 1357 C C . ALA A 1 178 ? 2.547 -10.853 -4.441 1.00 80.44 178 ALA A C 1
ATOM 1359 O O . ALA A 1 178 ? 1.429 -10.597 -4.881 1.00 80.44 178 ALA A O 1
ATOM 1360 N N . PHE A 1 179 ? 2.781 -11.921 -3.679 1.00 82.75 179 PHE A N 1
ATOM 1361 C CA . PHE A 1 179 ? 1.720 -12.825 -3.255 1.00 82.75 179 PHE A CA 1
ATOM 1362 C C . PHE A 1 179 ? 0.710 -12.124 -2.337 1.00 82.75 179 PHE A C 1
ATOM 1364 O O . PHE A 1 179 ? -0.494 -12.183 -2.580 1.00 82.75 179 PHE A O 1
ATOM 1371 N N . ALA A 1 180 ? 1.199 -11.410 -1.317 1.00 80.25 180 ALA A N 1
ATOM 1372 C CA . ALA A 1 180 ? 0.343 -10.683 -0.389 1.00 80.25 180 ALA A CA 1
ATOM 1373 C C . ALA A 1 180 ? -0.480 -9.601 -1.100 1.00 80.25 180 ALA A C 1
ATOM 1375 O O . ALA A 1 180 ? -1.673 -9.491 -0.838 1.00 80.25 180 ALA A O 1
ATOM 1376 N N . THR A 1 181 ? 0.120 -8.832 -2.017 1.00 76.88 181 THR A N 1
ATOM 1377 C CA . THR A 1 181 ? -0.618 -7.827 -2.799 1.00 76.88 181 THR A CA 1
ATOM 1378 C C . THR A 1 181 ? -1.634 -8.455 -3.748 1.00 76.88 181 THR A C 1
ATOM 1380 O O . THR A 1 181 ? -2.735 -7.929 -3.877 1.00 76.88 181 THR A O 1
ATOM 1383 N N . GLY A 1 182 ? -1.308 -9.594 -4.363 1.00 75.62 182 GLY A N 1
ATOM 1384 C CA . GLY A 1 182 ? -2.203 -10.309 -5.273 1.00 75.62 182 GLY A CA 1
ATOM 1385 C C . GLY A 1 182 ? -3.484 -10.830 -4.615 1.00 75.62 182 GLY A C 1
ATOM 1386 O O . GLY A 1 182 ? -4.540 -10.768 -5.238 1.00 75.62 182 GLY A O 1
ATOM 1387 N N . ILE A 1 183 ? -3.423 -11.286 -3.356 1.00 76.12 183 ILE A N 1
ATOM 1388 C CA . ILE A 1 183 ? -4.602 -11.801 -2.628 1.00 76.12 183 ILE A CA 1
ATOM 1389 C C . ILE A 1 183 ? -5.659 -10.716 -2.383 1.00 76.12 183 ILE A C 1
ATOM 1391 O O . ILE A 1 183 ? -6.848 -11.023 -2.336 1.00 76.12 183 ILE A O 1
ATOM 1395 N N . TYR A 1 184 ? -5.250 -9.456 -2.215 1.00 68.56 184 TYR A N 1
ATOM 1396 C CA . TYR A 1 184 ? -6.191 -8.355 -1.978 1.00 68.56 184 TYR A CA 1
ATOM 1397 C C . TYR A 1 184 ? -6.933 -7.908 -3.237 1.00 68.56 184 TYR A C 1
ATOM 1399 O O . TYR A 1 184 ? -7.958 -7.234 -3.130 1.00 68.56 184 TYR A O 1
ATOM 1407 N N . ASN A 1 185 ? -6.416 -8.254 -4.413 1.00 70.88 185 ASN A N 1
ATOM 1408 C CA . ASN A 1 185 ? -6.993 -7.828 -5.673 1.00 70.88 185 ASN A CA 1
ATOM 1409 C C . ASN A 1 185 ? -8.109 -8.758 -6.119 1.00 70.88 185 ASN A C 1
ATOM 1411 O O . ASN A 1 185 ? -8.110 -9.961 -5.853 1.00 70.88 185 ASN A O 1
ATOM 1415 N N . THR A 1 186 ? -9.041 -8.190 -6.870 1.00 72.25 186 THR A N 1
ATOM 1416 C CA . THR A 1 186 ? -10.089 -8.965 -7.509 1.00 72.25 186 THR A CA 1
ATOM 1417 C C . THR A 1 186 ? -9.493 -9.901 -8.576 1.00 72.25 186 THR A C 1
ATOM 1419 O O . THR A 1 186 ? -8.453 -9.588 -9.176 1.00 72.25 186 THR A O 1
ATOM 1422 N N . PRO A 1 187 ? -10.104 -11.081 -8.807 1.00 74.69 187 PRO A N 1
ATOM 1423 C CA . PRO A 1 187 ? -9.550 -12.079 -9.719 1.00 74.69 187 PRO A CA 1
ATOM 1424 C C . PRO A 1 187 ? -9.307 -11.563 -11.136 1.00 74.69 187 PRO A C 1
ATOM 1426 O O . PRO A 1 187 ? -8.320 -11.947 -11.747 1.00 74.69 187 PRO A O 1
ATOM 1429 N N . ASP A 1 188 ? -10.155 -10.678 -11.650 1.00 70.12 188 ASP A N 1
ATOM 1430 C CA . ASP A 1 188 ? -10.003 -10.035 -12.958 1.00 70.12 188 ASP A CA 1
ATOM 1431 C C . ASP A 1 188 ? -8.664 -9.296 -13.088 1.00 70.12 188 ASP A C 1
ATOM 1433 O O . ASP A 1 188 ? -7.928 -9.523 -14.049 1.00 70.12 188 ASP A O 1
ATOM 1437 N N . PHE A 1 189 ? -8.283 -8.503 -12.084 1.00 71.56 189 PHE A N 1
ATOM 1438 C CA . PHE A 1 189 ? -7.028 -7.754 -12.104 1.00 71.56 189 PHE A CA 1
ATOM 1439 C C . PHE A 1 189 ? -5.800 -8.666 -11.958 1.00 71.56 189 PHE A C 1
ATOM 1441 O O . PHE A 1 189 ? -4.791 -8.502 -12.651 1.00 71.56 189 PHE A O 1
ATOM 1448 N N . THR A 1 190 ? -5.888 -9.674 -11.087 1.00 77.06 190 THR A N 1
ATOM 1449 C CA . THR A 1 190 ? -4.805 -10.647 -10.877 1.00 77.06 190 THR A CA 1
ATOM 1450 C C . THR A 1 190 ? -4.608 -11.558 -12.094 1.00 77.06 190 THR A C 1
ATOM 1452 O O . THR A 1 190 ? -3.470 -11.796 -12.502 1.00 77.06 190 THR A O 1
ATOM 1455 N N . LEU A 1 191 ? -5.692 -12.032 -12.715 1.00 80.12 191 LEU A N 1
ATOM 1456 C CA . LEU A 1 191 ? -5.642 -12.874 -13.912 1.00 80.12 191 LEU A CA 1
ATOM 1457 C C . LEU A 1 191 ? -5.105 -12.103 -15.114 1.00 80.12 191 LEU A C 1
ATOM 1459 O O . LEU A 1 191 ? -4.260 -12.628 -15.834 1.00 80.12 191 LEU A O 1
ATOM 1463 N N . ALA A 1 192 ? -5.528 -10.852 -15.306 1.00 77.75 192 ALA A N 1
ATOM 1464 C CA . ALA A 1 192 ? -5.010 -10.007 -16.376 1.00 77.75 192 ALA A CA 1
ATOM 1465 C C . ALA A 1 192 ? -3.485 -9.829 -16.280 1.00 77.75 192 ALA A C 1
ATOM 1467 O O . ALA A 1 192 ? -2.771 -10.002 -17.269 1.00 77.75 192 ALA A O 1
ATOM 1468 N N . ARG A 1 193 ? -2.965 -9.574 -15.071 1.00 77.31 193 ARG A N 1
ATOM 1469 C CA . ARG A 1 193 ? -1.518 -9.493 -14.811 1.00 77.31 193 ARG A CA 1
ATOM 1470 C C . ARG A 1 193 ? -0.807 -10.818 -15.069 1.00 77.31 193 ARG A C 1
ATOM 1472 O O . ARG A 1 193 ? 0.264 -10.822 -15.673 1.00 77.31 193 ARG A O 1
ATOM 1479 N N . PHE A 1 194 ? -1.403 -11.933 -14.647 1.00 80.75 194 PHE A N 1
ATOM 1480 C CA . PHE A 1 194 ? -0.856 -13.268 -14.882 1.00 80.75 194 PHE A CA 1
ATOM 1481 C C . PHE A 1 194 ? -0.758 -13.595 -16.376 1.00 80.75 194 PHE A C 1
ATOM 1483 O O . PHE A 1 194 ? 0.315 -13.967 -16.843 1.00 80.75 194 PHE A O 1
ATOM 1490 N N . PHE A 1 195 ? -1.840 -13.422 -17.139 1.00 80.25 195 PHE A N 1
ATOM 1491 C CA . PHE A 1 195 ? -1.842 -13.706 -18.575 1.00 80.25 195 PHE A CA 1
ATOM 1492 C C . PHE A 1 195 ? -0.956 -12.740 -19.360 1.00 80.25 195 PHE A C 1
ATOM 1494 O O . PHE A 1 195 ? -0.284 -13.172 -20.297 1.00 80.25 195 PHE A O 1
ATOM 1501 N N . GLY A 1 196 ? -0.890 -11.470 -18.949 1.00 77.38 196 GLY A N 1
ATOM 1502 C CA . GLY A 1 196 ? 0.083 -10.514 -19.467 1.00 77.38 196 GLY A CA 1
ATOM 1503 C C . GLY A 1 196 ? 1.507 -11.042 -19.295 1.00 77.38 196 GLY A C 1
ATOM 1504 O O . GLY A 1 196 ? 2.193 -11.265 -20.288 1.00 77.38 196 GLY A O 1
ATOM 1505 N N . ALA A 1 197 ? 1.918 -11.341 -18.058 1.00 76.06 197 ALA A N 1
ATOM 1506 C CA . ALA A 1 197 ? 3.246 -11.877 -17.749 1.00 76.06 197 ALA A CA 1
ATOM 1507 C C . ALA A 1 197 ? 3.542 -13.219 -18.448 1.00 76.06 197 ALA A C 1
ATOM 1509 O O . ALA A 1 197 ? 4.646 -13.427 -18.942 1.00 76.06 197 ALA A O 1
ATOM 1510 N N . LEU A 1 198 ? 2.559 -14.116 -18.549 1.00 82.31 198 LEU A N 1
ATOM 1511 C CA . LEU A 1 198 ? 2.706 -15.384 -19.262 1.00 82.31 198 LEU A CA 1
ATOM 1512 C C . LEU A 1 198 ? 2.956 -15.161 -20.759 1.00 82.31 198 LEU A C 1
ATOM 1514 O O . LEU A 1 198 ? 3.832 -15.798 -21.336 1.00 82.31 198 LEU A O 1
ATOM 1518 N N . SER A 1 199 ? 2.219 -14.238 -21.379 1.00 77.88 199 SER A N 1
ATOM 1519 C CA . SER A 1 199 ? 2.393 -13.895 -22.795 1.00 77.88 199 SER A CA 1
ATOM 1520 C C . SER A 1 199 ? 3.793 -13.338 -23.064 1.00 77.88 199 SER A C 1
ATOM 1522 O O . SER A 1 199 ? 4.422 -13.707 -24.055 1.00 77.88 199 SER A O 1
ATOM 1524 N N . VAL A 1 200 ? 4.304 -12.504 -22.149 1.00 74.88 200 VAL A N 1
ATOM 1525 C CA . VAL A 1 200 ? 5.685 -11.999 -22.171 1.00 74.88 200 VAL A CA 1
ATOM 1526 C C . VAL A 1 200 ? 6.701 -13.140 -22.144 1.00 74.88 200 VAL A C 1
ATOM 1528 O O . VAL A 1 200 ? 7.583 -13.195 -22.999 1.00 74.88 200 VAL A O 1
ATOM 1531 N N . GLU A 1 201 ? 6.587 -14.050 -21.176 1.00 76.00 201 GLU A N 1
ATOM 1532 C CA . GLU A 1 201 ? 7.545 -15.148 -21.005 1.00 76.00 201 GLU A CA 1
ATOM 1533 C C . GLU A 1 201 ? 7.527 -16.115 -22.194 1.00 76.00 201 GLU A C 1
ATOM 1535 O O . GLU A 1 201 ? 8.582 -16.535 -22.671 1.00 76.00 201 GLU A O 1
ATOM 1540 N N . ILE A 1 202 ? 6.343 -16.408 -22.740 1.00 81.44 202 ILE A N 1
ATOM 1541 C CA . ILE A 1 202 ? 6.199 -17.220 -23.955 1.00 81.44 202 ILE A CA 1
ATOM 1542 C C . ILE A 1 202 ? 6.897 -16.544 -25.141 1.00 81.44 202 ILE A C 1
ATOM 1544 O O . ILE A 1 202 ? 7.654 -17.194 -25.865 1.00 81.44 202 ILE A O 1
ATOM 1548 N N . PHE A 1 203 ? 6.679 -15.243 -25.337 1.00 76.75 203 PHE A N 1
ATOM 1549 C CA . PHE A 1 203 ? 7.308 -14.497 -26.424 1.00 76.75 203 PHE A CA 1
ATOM 1550 C C . PHE A 1 203 ? 8.839 -14.472 -26.294 1.00 76.75 203 PHE A C 1
ATOM 1552 O O . 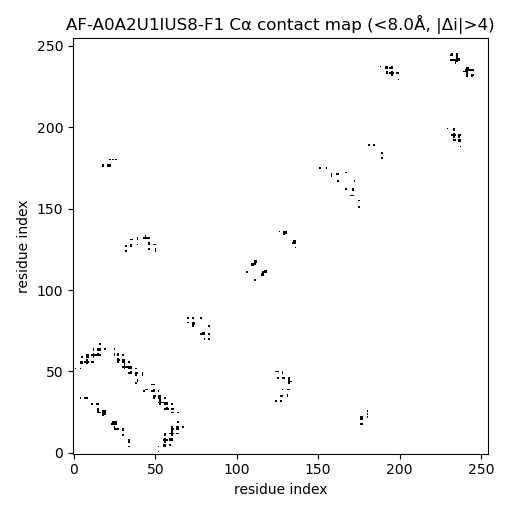PHE A 1 203 ? 9.537 -14.771 -27.261 1.00 76.75 203 PHE A O 1
ATOM 1559 N N . ILE A 1 204 ? 9.370 -14.197 -25.097 1.00 73.69 204 ILE A N 1
ATOM 1560 C CA . ILE A 1 204 ? 10.818 -14.213 -24.835 1.00 73.69 204 ILE A CA 1
ATOM 1561 C C . ILE A 1 204 ? 11.403 -15.603 -25.094 1.00 73.69 204 ILE A C 1
ATOM 1563 O O . ILE A 1 204 ? 12.468 -15.709 -25.706 1.00 73.69 204 ILE A O 1
ATOM 1567 N N . TYR A 1 205 ? 10.719 -16.665 -24.661 1.00 77.94 205 TYR A N 1
ATOM 1568 C CA . TYR A 1 205 ? 11.152 -18.039 -24.900 1.00 77.94 205 TYR A CA 1
ATOM 1569 C C . TYR A 1 205 ? 11.289 -18.340 -26.399 1.00 77.94 205 TYR A C 1
ATOM 1571 O O . TYR A 1 205 ? 12.310 -18.884 -26.823 1.00 77.94 205 TYR A O 1
ATOM 1579 N N . PHE A 1 206 ? 10.303 -17.948 -27.213 1.00 78.69 206 PHE A N 1
ATOM 1580 C CA . PHE A 1 206 ? 10.360 -18.156 -28.661 1.00 78.69 206 PHE A CA 1
ATOM 1581 C C . PHE A 1 206 ? 11.408 -17.268 -29.346 1.00 78.69 206 PHE A C 1
ATOM 1583 O O .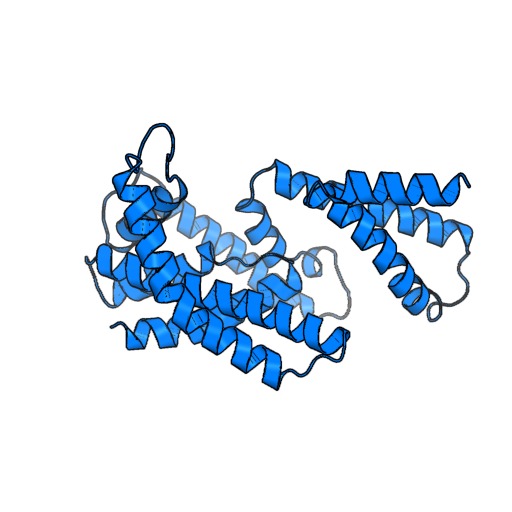 PHE A 1 206 ? 12.204 -17.786 -30.125 1.00 78.69 206 PHE A O 1
ATOM 1590 N N . TYR A 1 207 ? 11.490 -15.981 -28.997 1.00 71.62 207 TYR A N 1
ATOM 1591 C CA . TYR A 1 207 ? 12.472 -15.047 -29.564 1.00 71.62 207 TYR A CA 1
ATOM 1592 C C . TYR A 1 207 ? 13.920 -15.484 -29.281 1.00 71.62 207 TYR A C 1
ATOM 1594 O O . TYR A 1 207 ? 14.770 -15.504 -30.169 1.00 71.62 207 TYR A O 1
ATOM 1602 N N . THR A 1 208 ? 14.197 -15.931 -28.051 1.00 69.50 208 THR A N 1
ATOM 1603 C CA . THR A 1 208 ? 15.535 -16.407 -27.650 1.00 69.50 208 THR A CA 1
ATOM 1604 C C . THR A 1 208 ? 15.909 -17.717 -28.353 1.00 69.50 208 THR A C 1
ATOM 1606 O O . THR A 1 208 ? 17.084 -17.980 -28.607 1.00 69.50 208 THR A O 1
ATOM 1609 N N . LYS A 1 209 ? 14.917 -18.549 -28.697 1.00 70.69 209 LYS A N 1
ATOM 1610 C CA . LYS A 1 209 ? 15.126 -19.806 -29.425 1.00 70.69 209 LYS A CA 1
ATOM 1611 C C . LYS A 1 209 ? 15.495 -19.580 -30.896 1.00 70.69 209 LYS A C 1
ATOM 1613 O O . LYS A 1 209 ? 16.236 -20.394 -31.442 1.00 70.69 209 LYS A O 1
ATOM 1618 N N . GLU A 1 210 ? 15.017 -18.503 -31.520 1.00 66.69 210 GLU A N 1
ATOM 1619 C CA . GLU A 1 210 ? 15.308 -18.184 -32.927 1.00 66.69 210 GLU A CA 1
ATOM 1620 C C . GLU A 1 210 ? 16.693 -17.552 -33.145 1.00 66.69 210 GLU A C 1
ATOM 1622 O O . GLU A 1 210 ? 17.309 -17.793 -34.180 1.00 66.69 210 GLU A O 1
ATOM 1627 N N . ILE A 1 211 ? 17.221 -16.799 -32.174 1.00 64.00 211 ILE A N 1
ATOM 1628 C CA . ILE A 1 211 ? 18.490 -16.053 -32.326 1.00 64.00 211 ILE A CA 1
ATOM 1629 C C . ILE A 1 211 ? 19.734 -16.886 -31.938 1.00 64.00 211 ILE A C 1
ATOM 1631 O O . ILE A 1 211 ? 20.861 -16.553 -32.304 1.00 64.00 211 ILE A O 1
ATOM 1635 N N . GLY A 1 212 ? 19.551 -18.039 -31.285 1.00 56.53 212 GLY A N 1
ATOM 1636 C CA . GLY A 1 212 ? 20.640 -18.948 -30.906 1.00 56.53 212 GLY A CA 1
ATOM 1637 C C . GLY A 1 212 ? 21.508 -18.444 -29.732 1.00 56.53 212 GLY A C 1
ATOM 1638 O O . GLY A 1 212 ? 21.396 -17.298 -29.304 1.00 56.53 212 GLY A O 1
ATOM 1639 N N . PRO A 1 213 ? 22.391 -19.292 -29.162 1.00 54.19 213 PRO A N 1
ATOM 1640 C CA . PRO A 1 213 ? 23.082 -19.053 -27.883 1.00 54.19 213 PRO A CA 1
ATOM 1641 C C . PRO A 1 213 ? 24.261 -18.058 -27.956 1.00 54.19 213 PRO A C 1
ATOM 1643 O O . PRO A 1 213 ? 25.181 -18.112 -27.137 1.00 54.19 213 PRO A O 1
ATOM 1646 N N . ALA A 1 214 ? 24.283 -17.160 -28.940 1.00 50.12 214 ALA A N 1
ATOM 1647 C CA . ALA A 1 214 ? 25.388 -16.235 -29.131 1.00 50.12 214 ALA A CA 1
ATOM 1648 C C . ALA A 1 214 ? 25.201 -14.960 -28.284 1.00 50.12 214 ALA A C 1
ATOM 1650 O O . ALA A 1 214 ? 24.456 -14.057 -28.638 1.00 50.12 214 ALA A O 1
ATOM 1651 N N . ILE A 1 215 ? 26.001 -14.877 -27.213 1.00 47.81 215 ILE A N 1
ATOM 1652 C CA . ILE A 1 215 ? 26.438 -13.655 -26.507 1.00 47.81 215 ILE A CA 1
ATOM 1653 C C . ILE A 1 215 ? 25.481 -13.138 -25.396 1.00 47.81 215 ILE A C 1
ATOM 1655 O O . ILE A 1 215 ? 24.580 -12.336 -25.646 1.00 47.81 215 ILE A O 1
ATOM 1659 N N . PRO A 1 216 ? 25.746 -13.487 -24.115 1.00 52.59 216 PRO A N 1
ATOM 1660 C CA . PRO A 1 216 ? 24.954 -13.070 -22.944 1.00 52.59 216 PRO A CA 1
ATOM 1661 C C . PRO A 1 216 ? 24.809 -11.552 -22.741 1.00 52.59 216 PRO A C 1
ATOM 1663 O O . PRO A 1 216 ? 23.851 -11.097 -22.118 1.00 52.59 216 PRO A O 1
ATOM 1666 N N . SER A 1 217 ? 25.757 -10.757 -23.244 1.00 45.56 217 SER A N 1
ATOM 1667 C CA . SER A 1 217 ? 25.788 -9.298 -23.085 1.00 45.56 217 SER A CA 1
ATOM 1668 C C . SER A 1 217 ? 24.912 -8.544 -24.094 1.00 45.56 217 SER A C 1
ATOM 1670 O O . SER A 1 217 ? 24.449 -7.452 -23.772 1.00 45.56 217 SER A O 1
ATOM 1672 N N . TYR A 1 218 ? 24.627 -9.122 -25.268 1.00 45.31 218 TYR A N 1
ATOM 1673 C CA . TYR A 1 218 ? 23.711 -8.543 -26.265 1.00 45.31 218 TYR A CA 1
ATOM 1674 C C . TYR A 1 218 ? 22.242 -8.743 -25.850 1.00 45.31 218 TYR A C 1
ATOM 1676 O O . TYR A 1 218 ? 21.424 -7.829 -25.951 1.00 45.31 218 TYR A O 1
ATOM 1684 N N . ILE A 1 219 ? 21.955 -9.899 -25.237 1.00 53.66 219 ILE A N 1
ATOM 1685 C CA . ILE A 1 219 ? 20.635 -10.278 -24.718 1.00 53.66 219 ILE A CA 1
ATOM 1686 C C . ILE A 1 219 ? 20.105 -9.254 -23.711 1.00 53.66 219 ILE A C 1
ATOM 1688 O O . ILE A 1 219 ? 18.922 -8.959 -23.737 1.00 53.66 219 ILE A O 1
ATOM 1692 N N . PHE A 1 220 ? 20.931 -8.674 -22.832 1.00 52.00 220 PHE A N 1
ATOM 1693 C CA . PHE A 1 220 ? 20.427 -7.757 -21.798 1.00 52.00 220 PHE A CA 1
ATOM 1694 C C . PHE A 1 220 ? 19.922 -6.422 -22.369 1.00 52.00 220 PHE A C 1
ATOM 1696 O O . PHE A 1 220 ? 18.859 -5.952 -21.963 1.00 52.00 220 PHE A O 1
ATOM 1703 N N . ALA A 1 221 ? 20.656 -5.835 -23.320 1.00 52.91 221 ALA A N 1
ATOM 1704 C CA . ALA A 1 221 ? 20.303 -4.559 -23.946 1.00 52.91 221 ALA A CA 1
ATOM 1705 C C . ALA A 1 221 ? 19.115 -4.707 -24.910 1.00 52.91 221 ALA A C 1
ATOM 1707 O O . ALA A 1 221 ? 18.192 -3.894 -24.895 1.00 52.91 221 ALA A O 1
ATOM 1708 N N . GLU A 1 222 ? 19.090 -5.781 -25.702 1.00 56.84 222 GLU A N 1
ATOM 1709 C CA . GLU A 1 222 ? 17.976 -6.063 -26.606 1.00 56.84 222 GLU A CA 1
ATOM 1710 C C . GLU A 1 222 ? 16.722 -6.486 -25.829 1.00 56.84 222 GLU A C 1
ATOM 1712 O O . GLU A 1 222 ? 15.635 -5.981 -26.105 1.00 56.84 222 GLU A O 1
ATOM 1717 N N . ARG A 1 223 ? 16.869 -7.296 -24.766 1.00 58.38 223 ARG A N 1
ATOM 1718 C CA . ARG A 1 223 ? 15.784 -7.602 -23.819 1.00 58.38 223 ARG A CA 1
ATOM 1719 C C . ARG A 1 223 ? 15.226 -6.331 -23.209 1.00 58.38 223 ARG A C 1
ATOM 1721 O O . ARG A 1 223 ? 14.023 -6.260 -23.045 1.00 58.38 223 ARG A O 1
ATOM 1728 N N . GLN A 1 224 ? 16.036 -5.323 -22.900 1.00 59.81 224 GLN A N 1
ATOM 1729 C CA . GLN A 1 224 ? 15.533 -4.061 -22.354 1.00 59.81 224 GLN A CA 1
ATOM 1730 C C . GLN A 1 224 ? 14.658 -3.294 -23.363 1.00 59.81 224 GLN A C 1
ATOM 1732 O O . GLN A 1 224 ? 13.610 -2.778 -22.980 1.00 59.81 224 GLN A O 1
ATOM 1737 N N . ASN A 1 225 ? 15.026 -3.301 -24.648 1.00 59.28 225 ASN A N 1
ATOM 1738 C CA . ASN A 1 225 ? 14.233 -2.697 -25.726 1.00 59.28 225 ASN A CA 1
ATOM 1739 C C . ASN A 1 225 ? 12.962 -3.504 -26.048 1.00 59.28 225 ASN A C 1
ATOM 1741 O O . ASN A 1 225 ? 11.883 -2.932 -26.197 1.00 59.28 225 ASN A O 1
ATOM 1745 N N . LEU A 1 226 ? 13.060 -4.836 -26.106 1.00 61.50 226 LEU A N 1
ATOM 1746 C CA . LEU A 1 226 ? 11.917 -5.742 -26.271 1.00 61.50 226 LEU A CA 1
ATOM 1747 C C . LEU A 1 226 ? 10.965 -5.647 -25.080 1.00 61.50 226 LEU A C 1
ATOM 1749 O O . LEU A 1 226 ? 9.755 -5.612 -25.279 1.00 61.50 226 LEU A O 1
ATOM 1753 N N . MET A 1 227 ? 11.497 -5.519 -23.861 1.00 62.06 227 MET A N 1
ATOM 1754 C CA . MET A 1 227 ? 10.716 -5.325 -22.640 1.00 62.06 227 MET A CA 1
ATOM 1755 C C . MET A 1 227 ? 9.807 -4.110 -22.751 1.00 62.06 227 MET A C 1
ATOM 1757 O O . MET A 1 227 ? 8.685 -4.187 -22.280 1.00 62.06 227 MET A O 1
ATOM 1761 N N . THR A 1 228 ? 10.208 -3.023 -23.414 1.00 63.88 228 THR A N 1
ATOM 1762 C CA . THR A 1 228 ? 9.316 -1.872 -23.616 1.00 63.88 228 THR A CA 1
ATOM 1763 C C . THR A 1 228 ? 8.076 -2.239 -24.439 1.00 63.88 228 THR A C 1
ATOM 1765 O O . THR A 1 228 ? 6.960 -1.946 -24.014 1.00 63.88 228 THR A O 1
ATOM 1768 N N . TYR A 1 229 ? 8.231 -2.932 -25.571 1.00 61.25 229 TYR A N 1
ATOM 1769 C CA . TYR A 1 229 ? 7.097 -3.374 -26.402 1.00 61.25 229 TYR A CA 1
ATOM 1770 C C . TYR A 1 229 ? 6.230 -4.415 -25.692 1.00 61.25 229 TYR A C 1
ATOM 1772 O O . TYR A 1 229 ? 5.003 -4.362 -25.717 1.00 61.25 229 TYR A O 1
ATOM 1780 N N . ILE A 1 230 ? 6.888 -5.338 -25.007 1.00 64.94 230 ILE A N 1
ATOM 1781 C CA . ILE A 1 230 ? 6.291 -6.390 -24.197 1.00 64.94 230 ILE A CA 1
ATOM 1782 C C . ILE A 1 230 ? 5.481 -5.799 -23.029 1.00 64.94 230 ILE A C 1
ATOM 1784 O O . ILE A 1 230 ? 4.367 -6.250 -22.772 1.00 64.94 230 ILE A O 1
ATOM 1788 N N . ILE A 1 231 ? 5.997 -4.766 -22.353 1.00 64.75 231 ILE A N 1
ATOM 1789 C CA . ILE A 1 231 ? 5.306 -4.030 -21.284 1.00 64.75 231 ILE A CA 1
ATOM 1790 C C . ILE A 1 231 ? 4.056 -3.352 -21.838 1.00 64.75 231 ILE A C 1
ATOM 1792 O O . ILE A 1 231 ? 3.027 -3.406 -21.181 1.00 64.75 231 ILE A O 1
ATOM 1796 N N . VAL A 1 232 ? 4.108 -2.770 -23.040 1.00 64.38 232 VAL A N 1
ATOM 1797 C CA . VAL A 1 232 ? 2.934 -2.160 -23.695 1.00 64.38 232 VAL A CA 1
ATOM 1798 C C . VAL A 1 232 ? 1.854 -3.202 -24.009 1.00 64.38 232 VAL A C 1
ATOM 1800 O O . VAL A 1 232 ? 0.665 -2.941 -23.831 1.00 64.38 232 VAL A O 1
ATOM 1803 N N . VAL A 1 233 ? 2.244 -4.402 -24.444 1.00 61.62 233 VAL A N 1
ATOM 1804 C CA . VAL A 1 233 ? 1.299 -5.505 -24.683 1.00 61.62 233 VAL A CA 1
ATOM 1805 C C . VAL A 1 233 ? 0.711 -6.021 -23.365 1.00 61.62 233 VAL A C 1
ATOM 1807 O O . VAL A 1 233 ? -0.504 -6.181 -23.250 1.00 61.62 233 VAL A O 1
ATOM 1810 N N . ALA A 1 234 ? 1.550 -6.245 -22.352 1.00 62.81 234 ALA A N 1
ATOM 1811 C CA . ALA A 1 234 ? 1.129 -6.761 -21.052 1.00 62.81 234 ALA A CA 1
ATOM 1812 C C . ALA A 1 234 ? 0.270 -5.754 -20.268 1.00 62.81 234 ALA A C 1
ATOM 1814 O O . ALA A 1 234 ? -0.755 -6.138 -19.705 1.00 62.81 234 ALA A O 1
ATOM 1815 N N . SER A 1 235 ? 0.625 -4.465 -20.275 1.00 60.59 235 SER A N 1
ATOM 1816 C CA . SER A 1 235 ? -0.188 -3.394 -19.682 1.00 60.59 235 SER A CA 1
ATOM 1817 C C . SER A 1 235 ? -1.539 -3.271 -20.381 1.00 60.59 235 SER A C 1
ATOM 1819 O O . SER A 1 235 ? -2.544 -2.970 -19.739 1.00 60.59 235 SER A O 1
ATOM 1821 N N . GLY A 1 236 ? -1.594 -3.613 -21.670 1.00 63.09 236 GLY A N 1
ATOM 1822 C CA . GLY A 1 236 ? -2.824 -3.672 -22.436 1.00 63.09 236 GLY A CA 1
ATOM 1823 C C . GLY A 1 236 ? -3.850 -4.678 -21.952 1.00 63.09 236 GLY A C 1
ATOM 1824 O O . GLY A 1 236 ? -5.043 -4.376 -21.961 1.00 63.09 236 GLY A O 1
ATOM 1825 N N . PHE A 1 237 ? -3.387 -5.832 -21.475 1.00 62.31 237 PHE A N 1
ATOM 1826 C CA . PHE A 1 237 ? -4.245 -6.821 -20.830 1.00 62.31 237 PHE A CA 1
ATOM 1827 C C . PHE A 1 237 ? -4.726 -6.360 -19.448 1.00 62.31 237 PHE A C 1
ATOM 1829 O O . PHE A 1 237 ? -5.852 -6.667 -19.076 1.00 62.31 237 PHE A O 1
ATOM 1836 N N . VAL A 1 238 ? -3.903 -5.611 -18.704 1.00 58.12 238 VAL A N 1
ATOM 1837 C CA . VAL A 1 238 ? -4.195 -5.170 -17.325 1.00 58.12 238 VAL A CA 1
ATOM 1838 C C . VAL A 1 238 ? -5.124 -3.955 -17.270 1.00 58.12 238 VAL A C 1
ATOM 1840 O O . VAL A 1 238 ? -5.992 -3.896 -16.404 1.00 58.12 238 VAL A O 1
ATOM 1843 N N . LEU A 1 239 ? -4.956 -2.992 -18.178 1.00 57.06 239 LEU A N 1
ATOM 1844 C CA . LEU A 1 239 ? -5.700 -1.725 -18.188 1.00 57.06 239 LEU A CA 1
ATOM 1845 C C . LEU A 1 239 ? -6.842 -1.694 -19.217 1.00 57.06 239 LEU A C 1
ATOM 1847 O O . LEU A 1 239 ? -7.616 -0.743 -19.237 1.00 57.06 239 LEU A O 1
ATOM 1851 N N . GLY A 1 240 ? -6.944 -2.683 -20.116 1.00 52.22 240 GLY A N 1
ATOM 1852 C CA . GLY A 1 240 ? -7.905 -2.689 -21.232 1.00 52.22 240 GLY A CA 1
ATOM 1853 C C . GLY A 1 240 ? -7.587 -1.678 -22.347 1.00 52.22 240 GLY A C 1
ATOM 1854 O O . GLY A 1 240 ? -7.980 -1.873 -23.497 1.00 52.22 240 GLY A O 1
ATOM 1855 N N . GLU A 1 241 ? -6.804 -0.637 -22.055 1.00 55.06 241 GLU A N 1
ATOM 1856 C CA . GLU A 1 241 ? -6.367 0.383 -23.016 1.00 55.06 241 GLU A CA 1
ATOM 1857 C C . GLU A 1 241 ? -5.469 -0.185 -24.119 1.00 55.06 241 GLU A C 1
ATOM 1859 O O . GLU A 1 241 ? -5.545 0.227 -25.281 1.00 55.06 241 GLU A O 1
ATOM 1864 N N . GLY A 1 242 ? -4.651 -1.188 -23.802 1.00 47.44 242 GLY A N 1
ATOM 1865 C CA . GLY A 1 242 ? -3.755 -1.766 -24.794 1.00 47.44 242 GLY A CA 1
ATOM 1866 C C . GLY A 1 242 ? -4.419 -2.751 -25.746 1.00 47.44 242 GLY A C 1
ATOM 1867 O O . GLY A 1 242 ? -3.760 -3.117 -26.702 1.00 47.44 242 GLY A O 1
ATOM 1868 N N . ALA A 1 243 ? -5.713 -3.079 -25.634 1.00 50.56 243 ALA A N 1
ATOM 1869 C CA . ALA A 1 243 ? -6.444 -3.643 -26.779 1.00 50.56 243 ALA A CA 1
ATOM 1870 C C . ALA A 1 243 ? -6.453 -2.654 -27.967 1.00 50.56 243 ALA A C 1
ATOM 1872 O O . ALA A 1 243 ? -6.312 -3.047 -29.129 1.00 50.56 243 ALA A O 1
ATOM 1873 N N . THR A 1 244 ? -6.524 -1.351 -27.674 1.00 51.19 244 THR A N 1
ATOM 1874 C CA . THR A 1 244 ? -6.416 -0.274 -28.668 1.00 51.19 244 THR A CA 1
ATOM 1875 C C . THR A 1 244 ? -4.976 -0.120 -29.158 1.00 51.19 244 THR A C 1
ATOM 1877 O O . THR A 1 244 ? -4.757 0.003 -30.361 1.00 51.19 244 THR A O 1
ATOM 1880 N N . ALA A 1 245 ? -3.981 -0.211 -28.267 1.00 48.69 245 ALA A N 1
ATOM 1881 C CA . ALA A 1 245 ? -2.565 -0.199 -28.652 1.00 48.69 245 ALA A CA 1
ATOM 1882 C C . ALA A 1 245 ? -2.171 -1.429 -29.492 1.00 48.69 245 ALA A C 1
ATOM 1884 O O . ALA A 1 245 ? -1.463 -1.284 -30.482 1.00 48.69 245 ALA A O 1
ATOM 1885 N N . PHE A 1 246 ? -2.687 -2.618 -29.166 1.00 51.41 246 PHE A N 1
ATOM 1886 C CA . PHE A 1 246 ? -2.497 -3.866 -29.911 1.00 51.41 246 PHE A CA 1
ATOM 1887 C C . PHE A 1 246 ? -3.125 -3.769 -31.304 1.00 51.41 246 PHE A C 1
ATOM 1889 O O . PHE A 1 246 ? -2.506 -4.150 -32.293 1.00 51.41 246 PHE A O 1
ATOM 1896 N N . ARG A 1 247 ? -4.315 -3.158 -31.412 1.00 55.53 247 ARG A N 1
ATOM 1897 C CA . ARG A 1 247 ? -4.941 -2.822 -32.699 1.00 55.53 247 ARG A CA 1
ATOM 1898 C C . ARG A 1 247 ? -4.101 -1.830 -33.512 1.00 55.53 247 ARG A C 1
ATOM 1900 O O . ARG A 1 247 ? -3.933 -2.035 -34.708 1.00 55.53 247 ARG A O 1
ATOM 1907 N N . ILE A 1 248 ? -3.557 -0.779 -32.894 1.00 54.44 248 ILE A N 1
ATOM 1908 C CA . ILE A 1 248 ? -2.684 0.204 -33.567 1.00 54.44 248 ILE A CA 1
ATOM 1909 C C . ILE A 1 248 ? -1.371 -0.449 -34.032 1.00 54.44 248 ILE A C 1
ATOM 1911 O O . ILE A 1 248 ? -0.893 -0.162 -35.128 1.00 54.44 248 ILE A O 1
ATOM 1915 N N . LEU A 1 249 ? -0.809 -1.351 -33.227 1.00 49.31 249 LEU A N 1
ATOM 1916 C CA . LEU A 1 249 ? 0.418 -2.081 -33.538 1.00 49.31 249 LEU A CA 1
ATOM 1917 C C . LEU A 1 249 ? 0.196 -3.089 -34.677 1.00 49.31 249 LEU A C 1
ATOM 1919 O O . LEU A 1 249 ? 1.015 -3.155 -35.588 1.00 49.31 249 LEU A O 1
ATOM 1923 N N . LEU A 1 250 ? -0.953 -3.776 -34.703 1.00 55.66 250 LEU A N 1
ATOM 1924 C CA . LEU A 1 250 ? -1.378 -4.615 -35.830 1.00 55.66 250 LEU A CA 1
ATOM 1925 C C . LEU A 1 250 ? -1.564 -3.807 -37.122 1.00 55.66 250 LEU A C 1
ATOM 1927 O O . LEU A 1 250 ? -1.138 -4.252 -38.181 1.00 55.66 250 LEU A O 1
ATOM 1931 N N . ILE A 1 251 ? -2.143 -2.604 -37.048 1.00 59.91 251 ILE A N 1
ATOM 1932 C CA . ILE A 1 251 ? -2.313 -1.729 -38.222 1.00 59.91 251 ILE A CA 1
ATOM 1933 C C . ILE A 1 251 ? -0.954 -1.281 -38.786 1.00 59.91 251 ILE A C 1
ATOM 1935 O O . ILE A 1 251 ? -0.807 -1.190 -39.999 1.00 59.91 251 ILE A O 1
ATOM 1939 N N . LYS A 1 252 ? 0.054 -1.053 -37.934 1.00 44.78 252 LYS A N 1
ATOM 1940 C CA . LYS A 1 252 ? 1.416 -0.685 -38.363 1.00 44.78 252 LYS A CA 1
ATOM 1941 C C . LYS A 1 252 ? 2.240 -1.828 -38.966 1.00 44.78 252 LYS A C 1
ATOM 1943 O O . LYS A 1 252 ? 3.235 -1.539 -39.610 1.00 44.78 252 LYS A O 1
ATOM 1948 N N . PHE A 1 253 ? 1.873 -3.087 -38.734 1.00 42.19 253 PHE A N 1
ATOM 1949 C CA . PHE A 1 253 ? 2.556 -4.253 -39.315 1.00 42.19 253 PHE A CA 1
ATOM 1950 C C . PHE A 1 253 ? 1.934 -4.722 -40.642 1.00 42.19 253 PHE A C 1
ATOM 1952 O O . PHE A 1 253 ? 2.514 -5.564 -41.322 1.00 42.19 253 PHE A O 1
ATOM 1959 N N . VAL A 1 254 ? 0.748 -4.213 -40.992 1.00 46.16 254 VAL A N 1
ATOM 1960 C CA . VAL A 1 254 ? -0.034 -4.617 -42.178 1.00 46.16 254 VAL A CA 1
ATOM 1961 C C . VAL A 1 254 ? 0.032 -3.568 -43.307 1.00 46.16 254 VAL A C 1
ATOM 1963 O O . VAL A 1 254 ? -0.459 -3.820 -44.406 1.00 46.16 254 VAL A O 1
ATOM 1966 N N . ILE A 1 255 ? 0.669 -2.417 -43.066 1.00 39.84 255 ILE A N 1
ATOM 1967 C CA . ILE A 1 255 ? 0.958 -1.357 -44.051 1.00 39.84 255 ILE A CA 1
ATOM 1968 C C . ILE A 1 255 ? 2.473 -1.238 -44.185 1.00 39.84 255 ILE A C 1
ATOM 1970 O O . ILE A 1 255 ? 2.952 -1.157 -45.336 1.00 39.84 255 ILE A O 1
#

Secondary structure (DSSP, 8-state):
-HHHHHHHHHHHHHHHHHHHHHHS---HHHHHHHHHHHHHHHSTT-HHHHHHHHHHHHHHHHHHHHHHHHHHHHHHTT--HHHHHHHHHHHHHHHHHHHHHHHHHHHHHS-SSSSS---HHHHHHHHHHHHHTT---STTHHHHHHHHHHHHHHHHHHHHHHTTSSS--HHHH--HHHHHHHHHS-HHHHHHHHHHHHHHHHHHHHHHHHH-S--HHHHHHHHHHHHHHHHHHHHHHHHSTHHHHHHHHHHHH--

Radius of gyration: 22.52 Å; Cα contacts (8 Å, |Δi|>4): 190; chains: 1; bounding box: 54×45×68 Å

InterPro domains:
  IPR004813 Oligopeptide transporter, OPT superfamily [PF03169] (2-249)
  IPR004813 Oligopeptide transporter, OPT superfamily [TIGR00728] (3-248)
  IPR045035 Metal-nicotianamine transporter YSL-like [PTHR31645] (3-247)

pLDDT: mean 81.11, std 14.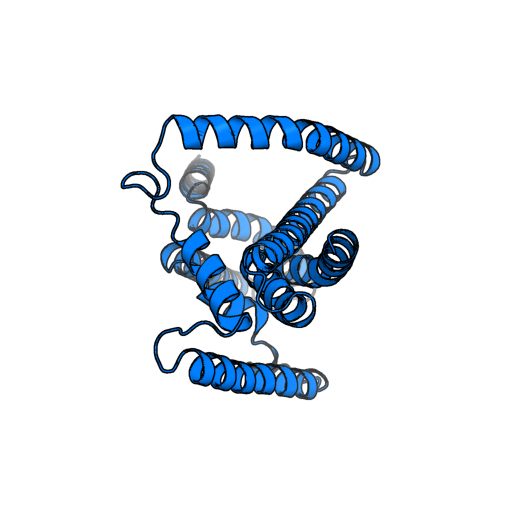5, range [39.84, 95.81]

Solvent-accessible surface area (backbone atoms only — not comparable to full-atom values): 13813 Å² total; per-residue (Å²): 108,68,67,58,31,51,56,50,10,60,62,54,15,56,58,21,35,52,40,22,78,74,56,81,45,65,53,28,75,60,51,11,50,54,37,25,53,55,32,22,71,78,40,64,72,38,49,67,63,18,47,52,35,12,51,48,18,20,52,40,13,45,51,46,33,52,50,51,52,51,51,51,52,30,56,75,72,70,44,60,65,68,60,52,52,52,50,52,53,54,49,51,61,54,44,56,58,53,53,56,51,50,52,52,51,51,64,70,78,41,63,77,74,30,96,88,40,66,58,64,67,59,50,56,51,49,50,51,32,34,51,58,43,71,45,92,69,69,88,60,56,66,60,50,52,51,53,52,48,50,55,53,50,51,52,54,53,54,36,60,63,51,61,74,48,94,67,86,42,74,72,58,66,56,54,66,67,50,53,58,54,45,71,77,45,57,68,70,60,47,47,22,46,49,53,19,52,48,54,44,52,53,48,51,54,54,55,54,64,73,71,50,95,78,53,81,75,58,51,57,60,51,47,55,58,50,44,53,58,43,46,50,55,26,49,8,53,54,69,58,60,21,58,57,51,52,51,53,52,52,54,66,72,76,110

Sequence (255 aa):
MSIIAVVLACVLAVLSVRALGKTDLNPVSGIGKISQIIFAYLMPKNIIGNLVAGAIAEAGAMQSGDLMQDLKTGQLIEASPRAQFYAQFIGSIFSVFISAYAYKIYTKLYEIPGPVFRVPASHIWLDMARLVNGQSLPDYVLPFGYTFGVIFGTVVILQGFTSFDRNVSWFSSFSGMAFATGIYNTPDFTLARFFGALSVEIFIYFYTKEIGPAIPSYIFAERQNLMTYIIVVASGFVLGEGATAFRILLIKFVI

Foldseek 3Di:
DVVVLLVLLLVLLVVQQVLCVVAVDGVLLVQLLVQLLVVCVVPAPPLVSSLVSSVSSSVSNVVSNVLVVVLVVCVVVVHDSVVVVVVVVVVVVVCVVVVVVVVVVDVVVDPVVDPVHVPPSVVVSSVSNCVSNPHDDPPCPVVVVVVVCVVLVVLVVVLVVCVVDPDDDPSVVDDSSNVVRLVPDDPQLNVLLVVLVVVLVVVLVVVDVVVDDPDPVVCVVVVVVVVVVSVLCSVCSNVVCSVVVVVVVVVVVVD